Protein AF-A0A7J4DE00-F1 (afdb_monomer)

Sequence (236 aa):
MKVDRVLLDALYRGRLVGLRTRAEEAGLSKSGSVEVVRARLIQHHILGDSDLSWEGIQSMSHKEIGEVLKVFGIKSSGSHKERRQRLWLHLNFDSRRMTVERLVEVDRDRLHKLCRRLELERTGNRMVLVGRVAGVLTSQANGWGRIKRSLWRSGIPDLPMGEIEAGAEDVVEEVEIGLEEMPAEPKEEPDFQQSTSDAVLEDASDALVFELDKVESSVQGALLTIQARVEDLERM

Structure (mmCIF, N/CA/C/O backbone):
data_AF-A0A7J4DE00-F1
#
_entry.id   AF-A0A7J4DE00-F1
#
loop_
_atom_site.group_PDB
_atom_site.id
_atom_site.type_symbol
_atom_site.label_atom_id
_atom_site.label_alt_id
_atom_site.label_comp_id
_atom_site.label_asym_id
_atom_site.label_entity_id
_atom_site.label_seq_id
_atom_site.pdbx_PDB_ins_code
_atom_site.Cartn_x
_atom_site.Cartn_y
_atom_site.Cartn_z
_atom_site.occupancy
_atom_site.B_iso_or_equiv
_atom_site.auth_seq_id
_atom_site.auth_comp_id
_atom_site.auth_asym_id
_atom_site.auth_atom_id
_atom_site.pdbx_PDB_model_num
ATOM 1 N N . MET A 1 1 ? -12.288 15.839 4.614 1.00 66.81 1 MET A N 1
ATOM 2 C CA . MET A 1 1 ? -12.569 14.446 5.012 1.00 66.81 1 MET A CA 1
ATOM 3 C C . MET A 1 1 ? -12.855 14.408 6.511 1.00 66.81 1 MET A C 1
ATOM 5 O O . MET A 1 1 ? -12.015 14.866 7.279 1.00 66.81 1 MET A O 1
ATOM 9 N N . LYS A 1 2 ? -14.043 13.955 6.931 1.00 77.00 2 LYS A N 1
ATOM 10 C CA . LYS A 1 2 ? -14.363 13.758 8.354 1.00 77.00 2 LYS A CA 1
ATOM 11 C C . LYS A 1 2 ? -13.902 12.348 8.724 1.00 77.00 2 LYS A C 1
ATOM 13 O O . LYS A 1 2 ? -14.383 11.391 8.141 1.00 77.00 2 LYS A O 1
ATOM 18 N N . VAL A 1 3 ? -12.926 12.242 9.619 1.00 85.12 3 VAL A N 1
ATOM 19 C CA . VAL A 1 3 ? -12.311 10.963 10.004 1.00 85.12 3 VAL A CA 1
ATOM 20 C C . VAL A 1 3 ? -12.821 10.581 11.383 1.00 85.12 3 VAL A C 1
ATOM 22 O O . VAL A 1 3 ? -12.653 11.365 12.319 1.00 85.12 3 VAL A O 1
ATOM 25 N N . ASP A 1 4 ? -13.405 9.392 11.521 1.00 90.69 4 ASP A N 1
ATOM 26 C CA . ASP A 1 4 ? -13.653 8.807 12.837 1.00 90.69 4 ASP A CA 1
ATOM 27 C C . ASP A 1 4 ? -12.312 8.405 13.462 1.00 90.69 4 ASP A C 1
ATOM 29 O O . ASP A 1 4 ? -11.712 7.380 13.133 1.00 90.69 4 ASP A O 1
ATOM 33 N N . ARG A 1 5 ? -11.797 9.282 14.328 1.00 90.94 5 ARG A N 1
ATOM 34 C CA . ARG A 1 5 ? -10.478 9.112 14.942 1.00 90.94 5 ARG A CA 1
ATOM 35 C C . ARG A 1 5 ? -10.473 7.968 15.960 1.00 90.94 5 ARG A C 1
ATOM 37 O O . ARG A 1 5 ? -9.431 7.344 16.116 1.00 90.94 5 ARG A O 1
ATOM 44 N N . VAL A 1 6 ? -11.604 7.679 16.610 1.00 91.88 6 VAL A N 1
ATOM 45 C CA . VAL A 1 6 ? -11.711 6.607 17.613 1.00 91.88 6 VAL A CA 1
ATOM 46 C C . VAL A 1 6 ? -11.645 5.251 16.921 1.00 91.88 6 VAL A C 1
ATOM 48 O O . VAL A 1 6 ? -10.814 4.414 17.276 1.00 91.88 6 VAL A O 1
ATOM 51 N N . LEU A 1 7 ? -12.447 5.066 15.868 1.00 93.31 7 LEU A N 1
ATOM 52 C CA . LEU A 1 7 ? -12.409 3.839 15.077 1.00 93.31 7 LEU A CA 1
ATOM 53 C C . LEU A 1 7 ? -11.037 3.638 14.421 1.00 93.31 7 LEU A C 1
ATOM 55 O O . LEU A 1 7 ? -10.496 2.532 14.437 1.00 93.31 7 LEU A O 1
ATOM 59 N N . LEU A 1 8 ? -10.447 4.709 13.882 1.00 94.56 8 LEU A N 1
ATOM 60 C CA . LEU A 1 8 ? -9.129 4.642 13.257 1.00 94.56 8 LEU A CA 1
ATOM 61 C C . LEU A 1 8 ? -8.029 4.222 14.249 1.00 94.56 8 LEU A C 1
ATOM 63 O O . LEU A 1 8 ? -7.181 3.404 13.893 1.00 94.56 8 LEU A O 1
ATOM 67 N N . ASP A 1 9 ? -8.052 4.727 15.486 1.00 93.38 9 ASP A N 1
ATOM 68 C CA . ASP A 1 9 ? -7.093 4.321 16.523 1.00 93.38 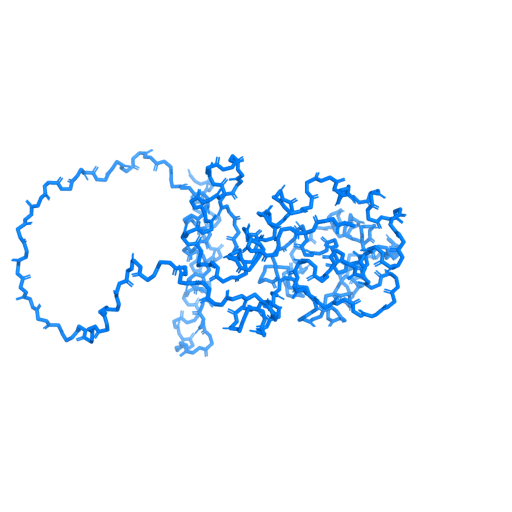9 ASP A CA 1
ATOM 69 C C . ASP A 1 9 ? -7.239 2.837 16.891 1.00 93.38 9 ASP A C 1
ATOM 71 O O . ASP A 1 9 ? -6.248 2.103 16.946 1.00 93.38 9 ASP A O 1
ATOM 75 N N . ALA A 1 10 ? -8.481 2.362 17.040 1.00 93.06 10 ALA A N 1
ATOM 76 C CA . ALA A 1 10 ? -8.760 0.953 17.300 1.00 93.06 10 ALA A CA 1
ATOM 77 C C . ALA A 1 10 ? -8.241 0.044 16.168 1.00 93.06 10 ALA A C 1
ATOM 79 O O . ALA A 1 10 ? -7.678 -1.020 16.432 1.00 93.06 10 ALA A O 1
ATOM 80 N N . LEU A 1 11 ? -8.371 0.469 14.905 1.00 94.75 11 LEU A N 1
ATOM 81 C CA . LEU A 1 11 ? -7.826 -0.263 13.756 1.00 94.75 11 LEU A CA 1
ATOM 82 C C . LEU A 1 11 ? -6.292 -0.269 13.745 1.00 94.75 11 LEU A C 1
ATOM 84 O O . LEU A 1 11 ? -5.688 -1.301 13.440 1.00 94.75 11 LEU A O 1
ATOM 88 N N . TYR A 1 12 ? -5.644 0.841 14.110 1.00 94.50 12 TYR A N 1
ATOM 89 C CA . TYR A 1 12 ? -4.185 0.899 14.219 1.00 94.50 12 TYR A CA 1
ATOM 90 C C . TYR A 1 12 ? -3.635 -0.078 15.252 1.00 94.50 12 TYR A C 1
ATOM 92 O O . TYR A 1 12 ? -2.646 -0.752 14.967 1.00 94.50 12 TYR A O 1
ATOM 100 N N . ARG A 1 13 ? -4.271 -0.177 16.421 1.00 91.81 13 ARG A N 1
ATOM 101 C CA . ARG A 1 13 ? -3.814 -1.020 17.538 1.00 91.81 13 ARG A CA 1
ATOM 102 C C . ARG A 1 13 ? -4.276 -2.476 17.445 1.00 91.81 13 ARG A C 1
ATOM 104 O O . ARG A 1 13 ? -3.709 -3.330 18.125 1.00 91.81 13 ARG A O 1
ATOM 111 N N . GLY A 1 14 ? -5.267 -2.769 16.603 1.00 91.00 14 GLY A N 1
ATOM 112 C CA . GLY A 1 14 ? -5.836 -4.106 16.451 1.00 91.00 14 GLY A CA 1
ATOM 113 C C . GLY A 1 14 ? -4.795 -5.184 16.123 1.00 91.00 14 GLY A C 1
ATOM 114 O O . GLY A 1 14 ? -3.921 -4.996 15.265 1.00 91.00 14 GLY A O 1
ATOM 115 N N . ARG A 1 15 ? -4.916 -6.329 16.810 1.00 91.88 15 ARG A N 1
ATOM 116 C CA . ARG A 1 15 ? -4.176 -7.570 16.523 1.00 91.88 15 ARG A CA 1
ATOM 117 C C . ARG A 1 15 ? -4.822 -8.310 15.346 1.00 91.88 15 ARG A C 1
ATOM 119 O O . ARG A 1 15 ? -6.006 -8.126 15.080 1.00 91.88 15 ARG A O 1
ATOM 126 N N . LEU A 1 16 ? -4.058 -9.173 14.671 1.00 91.88 16 LEU A N 1
ATOM 127 C CA . LEU A 1 16 ? -4.496 -9.864 13.448 1.00 91.88 16 LEU A CA 1
ATOM 128 C C . LEU A 1 16 ? -5.834 -10.592 13.604 1.00 91.88 16 LEU A C 1
ATOM 130 O O . LEU A 1 16 ? -6.715 -10.399 12.776 1.00 91.88 16 LEU A O 1
ATOM 134 N N . VAL A 1 17 ? -5.985 -11.380 14.673 1.00 93.56 17 VAL A N 1
ATOM 135 C CA . VAL A 1 17 ? -7.203 -12.162 14.941 1.00 93.56 17 VAL A CA 1
ATOM 136 C C . VAL A 1 17 ? -8.427 -11.246 14.999 1.00 93.56 17 VAL A C 1
ATOM 138 O O . VAL A 1 17 ? -9.347 -11.411 14.208 1.00 93.56 17 VAL A O 1
ATOM 141 N N . GLY A 1 18 ? -8.388 -10.204 15.837 1.00 93.94 18 GLY A N 1
ATOM 142 C CA . GLY A 1 18 ? -9.498 -9.254 15.956 1.00 93.94 18 GLY A CA 1
ATOM 143 C C . GLY A 1 18 ? -9.759 -8.450 14.677 1.00 93.94 18 GLY A C 1
ATOM 144 O O . GLY A 1 18 ? -10.909 -8.167 14.350 1.00 93.94 18 GLY A O 1
ATOM 145 N N . LEU A 1 19 ? -8.717 -8.107 13.911 1.00 95.56 19 LEU A N 1
ATOM 146 C CA . LEU A 1 19 ? -8.891 -7.453 12.610 1.00 95.56 19 LEU A CA 1
ATOM 147 C C . LEU A 1 19 ? -9.553 -8.388 11.589 1.00 95.56 19 LEU A C 1
ATOM 149 O O . LEU A 1 19 ? -10.380 -7.934 10.808 1.00 95.56 19 LEU A O 1
ATOM 153 N N . ARG A 1 20 ? -9.236 -9.685 11.595 1.00 95.69 20 ARG A N 1
ATOM 154 C CA . ARG A 1 20 ? -9.885 -10.659 10.708 1.00 95.69 20 ARG A CA 1
ATOM 155 C C . ARG A 1 20 ? -11.352 -10.866 11.054 1.00 95.69 20 ARG A C 1
ATOM 157 O O . ARG A 1 20 ? -12.159 -10.876 10.133 1.00 95.69 20 ARG A O 1
ATOM 164 N N . THR A 1 21 ? -11.697 -10.954 12.339 1.00 95.50 21 THR A N 1
ATOM 165 C CA . THR A 1 21 ? -13.100 -11.015 12.781 1.00 95.50 21 THR A CA 1
ATOM 166 C C . THR A 1 21 ? -13.878 -9.803 12.272 1.00 95.50 21 THR A C 1
ATOM 168 O O . THR A 1 21 ? -14.891 -9.961 11.602 1.00 95.50 21 THR A O 1
ATOM 171 N N . ARG A 1 22 ? -13.339 -8.590 12.457 1.00 95.56 22 ARG A N 1
ATOM 172 C CA . ARG A 1 22 ? -13.963 -7.361 11.933 1.00 95.56 22 ARG A CA 1
ATOM 173 C C . ARG A 1 22 ? -14.064 -7.340 10.408 1.00 95.56 22 ARG A C 1
ATOM 175 O O . ARG A 1 22 ? -15.029 -6.820 9.862 1.00 95.56 22 ARG A O 1
ATOM 182 N N . ALA A 1 23 ? -13.055 -7.861 9.709 1.00 95.81 23 ALA A N 1
ATOM 183 C CA . ALA A 1 23 ? -13.086 -7.956 8.253 1.00 95.81 23 ALA A CA 1
ATOM 184 C C . ALA A 1 23 ? -14.211 -8.888 7.793 1.00 95.81 23 ALA A C 1
ATOM 186 O O . ALA A 1 23 ? -14.958 -8.525 6.893 1.00 95.81 23 ALA A O 1
ATOM 187 N N . GLU A 1 24 ? -14.375 -10.035 8.444 1.00 95.38 24 GLU A N 1
ATOM 188 C CA . GLU A 1 24 ? -15.448 -10.988 8.160 1.00 95.38 24 GLU A CA 1
ATOM 189 C C . GLU A 1 24 ? -16.839 -10.418 8.451 1.00 95.38 24 GLU A C 1
ATOM 191 O O . GLU A 1 24 ? -17.712 -10.508 7.591 1.00 95.38 24 GLU A O 1
ATOM 196 N N . GLU A 1 25 ? -17.025 -9.743 9.588 1.00 95.75 25 GLU A N 1
ATOM 197 C CA . GLU A 1 25 ? -18.269 -9.027 9.920 1.00 95.75 25 GLU A CA 1
ATOM 198 C C . GLU A 1 25 ? -18.627 -7.962 8.870 1.00 95.75 25 GLU A C 1
ATOM 200 O O . GLU A 1 25 ? -19.800 -7.730 8.581 1.00 95.75 25 GLU A O 1
ATOM 205 N N . ALA A 1 26 ? -17.614 -7.335 8.265 1.00 93.75 26 ALA A N 1
ATOM 206 C CA . ALA A 1 26 ? -17.772 -6.363 7.187 1.00 93.75 26 ALA A CA 1
ATOM 207 C C . ALA A 1 26 ? -17.857 -6.995 5.779 1.00 93.75 26 ALA A C 1
ATOM 209 O O . ALA A 1 26 ? -17.934 -6.262 4.794 1.00 93.75 26 ALA A O 1
ATOM 210 N N . GLY A 1 27 ? -17.814 -8.328 5.651 1.00 94.75 27 GLY A N 1
ATOM 211 C CA . GLY A 1 27 ? -17.835 -9.029 4.359 1.00 94.75 27 GLY A CA 1
ATOM 212 C C . GLY A 1 27 ? -16.557 -8.860 3.523 1.00 94.75 27 GLY A C 1
ATOM 213 O O . GLY A 1 27 ? -16.584 -8.982 2.298 1.00 94.75 27 GLY A O 1
ATOM 214 N N . LEU A 1 28 ? -15.432 -8.546 4.163 1.00 94.94 28 LEU A N 1
ATOM 215 C CA . LEU A 1 28 ? -14.126 -8.332 3.544 1.00 94.94 28 LEU A CA 1
ATOM 216 C C . LEU A 1 28 ? -13.247 -9.584 3.665 1.00 94.94 28 LEU A C 1
ATOM 218 O O . LEU A 1 28 ? -13.356 -10.364 4.608 1.00 94.94 28 LEU A O 1
ATOM 222 N N . SER A 1 29 ? -12.300 -9.746 2.734 1.00 92.75 29 SER A N 1
ATOM 223 C CA . SER A 1 29 ? -11.326 -10.841 2.818 1.00 92.75 29 SER A CA 1
ATOM 224 C C . SER A 1 29 ? -10.508 -10.779 4.117 1.00 92.75 29 SER A C 1
ATOM 226 O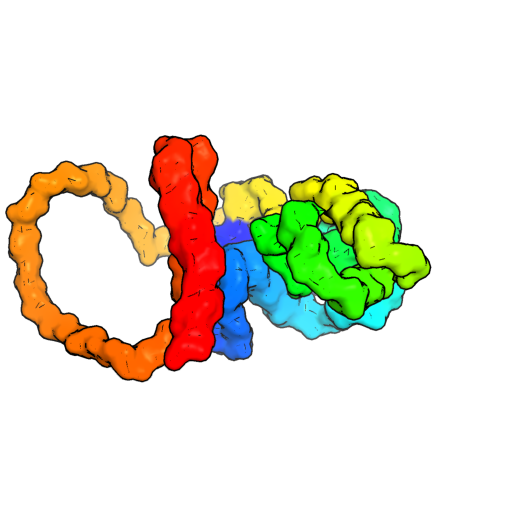 O . SER A 1 29 ? -10.021 -9.712 4.508 1.00 92.75 29 SER A O 1
ATOM 228 N N . LYS A 1 30 ? -10.287 -11.949 4.725 1.00 93.12 30 LYS A N 1
ATOM 229 C CA . LYS A 1 30 ? -9.404 -12.166 5.882 1.00 93.12 30 LYS A CA 1
ATOM 230 C C . LYS A 1 30 ? -7.936 -12.408 5.501 1.00 93.12 30 LYS A C 1
ATOM 232 O O . LYS A 1 30 ? -7.090 -12.483 6.393 1.00 93.12 30 LYS A O 1
ATOM 237 N N . SER A 1 31 ? -7.635 -12.538 4.205 1.00 89.25 31 SER A N 1
ATOM 238 C CA . SER A 1 31 ? -6.283 -12.815 3.711 1.00 89.25 31 SER A CA 1
ATOM 239 C C . SER A 1 31 ? -5.370 -11.589 3.758 1.00 89.25 31 SER A C 1
ATOM 241 O O . SER A 1 31 ? -5.817 -10.430 3.702 1.00 89.25 31 SER A O 1
ATOM 243 N N . GLY A 1 32 ? -4.076 -11.863 3.821 1.00 88.81 32 GLY A N 1
ATOM 244 C CA . GLY A 1 32 ? -2.995 -10.909 3.980 1.00 88.81 32 GLY A CA 1
ATOM 245 C C . GLY A 1 32 ? -2.433 -10.882 5.398 1.00 88.81 32 GLY A C 1
ATOM 246 O O . GLY A 1 32 ? -3.070 -11.316 6.366 1.00 88.81 32 GLY A O 1
ATOM 247 N N . SER A 1 33 ? -1.257 -10.269 5.531 1.00 90.88 33 SER A N 1
ATOM 248 C CA . SER A 1 33 ? -0.722 -9.899 6.838 1.00 90.88 33 SER A CA 1
ATOM 249 C C . SER A 1 33 ? -1.611 -8.881 7.566 1.00 90.88 33 SER A C 1
ATOM 251 O O . SER A 1 33 ? -2.521 -8.267 7.000 1.00 90.88 33 SER A O 1
ATOM 253 N N . VAL A 1 34 ? -1.287 -8.637 8.841 1.00 92.38 34 VAL A N 1
ATOM 254 C CA . VAL A 1 34 ? -1.965 -7.653 9.708 1.00 92.38 34 VAL A CA 1
ATOM 255 C C . VAL A 1 34 ? -2.157 -6.308 9.018 1.00 92.38 34 VAL A C 1
ATOM 257 O O . VAL A 1 34 ? -3.229 -5.716 9.098 1.00 92.38 34 VAL A O 1
ATOM 260 N N . GLU A 1 35 ? -1.129 -5.833 8.319 1.00 94.19 35 GLU A N 1
ATOM 261 C CA . GLU A 1 35 ? -1.157 -4.528 7.667 1.00 94.19 35 GLU A CA 1
ATOM 262 C C . GLU A 1 35 ? -2.087 -4.507 6.450 1.00 94.19 35 GLU A C 1
ATOM 264 O O . GLU A 1 35 ? -2.731 -3.492 6.199 1.00 94.19 35 GLU A O 1
ATOM 269 N N . VAL A 1 36 ? -2.204 -5.623 5.725 1.00 94.56 36 VAL A N 1
ATOM 270 C CA . VAL A 1 36 ? -3.099 -5.751 4.566 1.00 94.56 36 VAL A CA 1
ATOM 271 C C . VAL A 1 36 ? -4.557 -5.749 5.018 1.00 94.56 36 VAL A C 1
ATOM 273 O O . VAL A 1 36 ? -5.360 -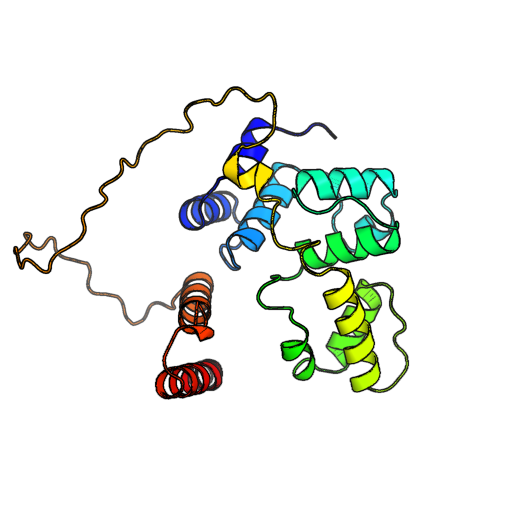4.971 4.500 1.00 94.56 36 VAL A O 1
ATOM 276 N N . VAL A 1 37 ? -4.898 -6.566 6.021 1.00 95.44 37 VAL A N 1
ATOM 277 C CA . VAL A 1 37 ? -6.257 -6.599 6.590 1.00 95.44 37 VAL A CA 1
ATOM 278 C C . VAL A 1 37 ? -6.612 -5.238 7.191 1.00 95.44 37 VAL A C 1
ATOM 280 O O . VAL A 1 37 ? -7.703 -4.714 6.964 1.00 95.44 37 VAL A O 1
ATOM 283 N N . ARG A 1 38 ? -5.667 -4.606 7.893 1.00 95.88 38 ARG A N 1
ATOM 284 C CA . ARG A 1 38 ? -5.859 -3.270 8.459 1.00 95.88 38 ARG A CA 1
ATOM 285 C C . ARG A 1 38 ? -6.075 -2.205 7.387 1.00 95.88 38 ARG A C 1
ATOM 287 O O . ARG A 1 38 ? -7.001 -1.411 7.520 1.00 95.88 38 ARG A O 1
ATOM 294 N N . ALA A 1 39 ? -5.259 -2.179 6.332 1.00 96.12 39 ALA A N 1
ATOM 295 C CA . ALA A 1 39 ? -5.433 -1.242 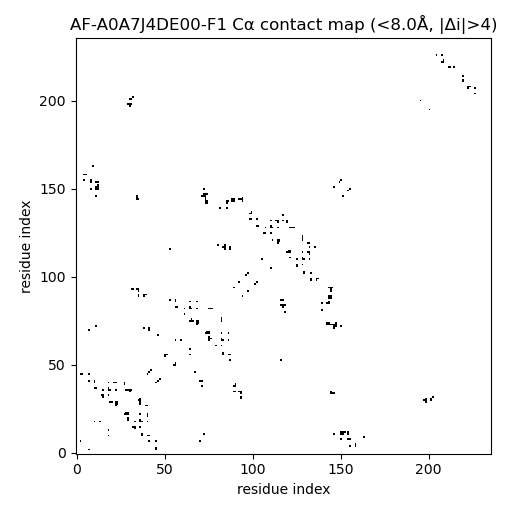5.223 1.00 96.12 39 ALA A CA 1
ATOM 296 C C . ALA A 1 39 ? -6.812 -1.416 4.572 1.00 96.12 39 ALA A C 1
ATOM 298 O O . ALA A 1 39 ? -7.496 -0.427 4.317 1.00 96.12 39 ALA A O 1
ATOM 299 N N . ARG A 1 40 ? -7.268 -2.661 4.398 1.00 96.00 40 ARG A N 1
ATOM 300 C CA . ARG A 1 40 ? -8.598 -2.978 3.863 1.00 96.00 40 ARG A CA 1
ATOM 301 C C . ARG A 1 40 ? -9.728 -2.448 4.753 1.00 96.00 40 ARG A C 1
ATOM 303 O O . ARG A 1 40 ? -10.657 -1.822 4.252 1.00 96.00 40 ARG A O 1
ATOM 310 N N . LEU A 1 41 ? -9.622 -2.628 6.068 1.00 96.81 41 LEU A N 1
ATOM 311 C CA . LEU A 1 41 ? -10.593 -2.097 7.031 1.00 96.81 41 LEU A CA 1
ATOM 312 C C . LEU A 1 41 ? -10.600 -0.565 7.077 1.00 96.81 41 LEU A C 1
ATOM 314 O O . LEU A 1 41 ? -11.670 0.038 7.103 1.00 96.81 41 LEU A O 1
ATOM 318 N N . ILE A 1 42 ? -9.426 0.074 7.056 1.00 96.75 42 ILE A N 1
ATOM 319 C CA . ILE A 1 42 ? -9.314 1.540 7.001 1.00 96.75 42 ILE A CA 1
ATOM 320 C C . ILE A 1 42 ? -9.928 2.059 5.697 1.00 96.75 42 ILE A C 1
ATOM 322 O O . ILE A 1 42 ? -10.685 3.029 5.721 1.00 96.75 42 ILE A O 1
ATOM 326 N N . GLN A 1 43 ? -9.647 1.399 4.571 1.00 95.69 43 GLN A N 1
ATOM 327 C CA . GLN A 1 43 ? -10.247 1.735 3.285 1.00 95.69 43 GLN A CA 1
ATOM 328 C C . GLN A 1 43 ? -11.777 1.692 3.363 1.00 95.69 43 GLN A C 1
ATOM 330 O O . GLN A 1 43 ? -12.428 2.653 2.973 1.00 95.69 43 GLN A O 1
ATOM 335 N N . HIS A 1 44 ? -12.333 0.605 3.896 1.00 95.44 44 HIS A N 1
ATOM 336 C CA . HIS A 1 44 ? -13.774 0.391 3.956 1.00 95.44 44 HIS A CA 1
ATOM 337 C C . HIS A 1 44 ? -14.484 1.342 4.934 1.00 95.44 44 HIS A C 1
ATOM 339 O O . HIS A 1 44 ? -15.434 2.021 4.557 1.00 95.44 44 HIS A O 1
ATOM 345 N N . HIS A 1 45 ? -14.018 1.428 6.183 1.00 94.50 45 HIS A N 1
ATOM 346 C CA . HIS A 1 45 ? -14.737 2.148 7.239 1.00 94.50 45 HIS A CA 1
ATOM 347 C C . HIS A 1 45 ? -14.401 3.637 7.336 1.00 94.50 45 HIS A C 1
ATOM 349 O O . HIS A 1 45 ? -15.223 4.414 7.813 1.00 94.50 45 HIS A O 1
ATOM 355 N N . ILE A 1 46 ? -13.194 4.044 6.933 1.00 95.06 46 ILE A N 1
ATOM 356 C CA . ILE A 1 46 ? -12.716 5.424 7.113 1.00 95.06 46 ILE A CA 1
ATOM 357 C C . ILE A 1 46 ? -12.657 6.175 5.782 1.00 95.06 46 ILE A C 1
ATOM 359 O O . ILE A 1 46 ? -12.910 7.378 5.737 1.00 95.06 46 ILE A O 1
ATOM 363 N N . LEU A 1 47 ? -12.313 5.477 4.699 1.00 94.00 47 LEU A N 1
ATOM 364 C CA . LEU A 1 47 ? -12.134 6.030 3.354 1.00 94.00 47 LEU A CA 1
ATOM 365 C C . LEU A 1 47 ? -13.221 5.557 2.374 1.00 94.00 47 LEU A C 1
ATOM 367 O O . LEU A 1 47 ? -13.002 5.644 1.170 1.00 94.00 47 LEU A O 1
ATOM 371 N N . GLY A 1 48 ? -14.378 5.091 2.859 1.00 88.56 48 GLY A N 1
ATOM 372 C CA . GLY A 1 48 ? -15.432 4.503 2.017 1.00 88.56 48 GLY A CA 1
ATOM 373 C C . GLY A 1 48 ? -15.920 5.414 0.882 1.00 88.56 48 GLY A C 1
ATOM 374 O O . GLY A 1 48 ? -16.225 4.932 -0.203 1.00 88.56 48 GLY A O 1
ATOM 375 N N . ASP A 1 49 ? -15.897 6.733 1.094 1.00 88.25 49 ASP A N 1
ATOM 376 C CA . ASP A 1 49 ? -16.295 7.729 0.087 1.00 88.25 49 ASP A CA 1
ATOM 377 C C . ASP A 1 49 ? -15.164 8.112 -0.889 1.00 88.25 49 ASP A C 1
ATOM 379 O O . ASP A 1 49 ? -15.372 8.884 -1.825 1.00 88.25 49 ASP A O 1
ATOM 383 N N . SER A 1 50 ? -13.933 7.648 -0.650 1.00 91.25 50 SER A N 1
ATOM 384 C CA . SER A 1 50 ? -12.765 8.008 -1.458 1.00 91.25 50 SER A CA 1
ATOM 385 C C . SER A 1 50 ? -12.555 7.010 -2.592 1.00 91.25 50 SER A C 1
ATOM 387 O O . SER A 1 50 ? -12.395 5.814 -2.355 1.00 91.25 50 SER A O 1
ATOM 389 N N . ASP A 1 51 ? -12.447 7.502 -3.827 1.00 94.25 51 ASP A N 1
ATOM 390 C CA . ASP A 1 51 ? -12.061 6.659 -4.959 1.00 94.25 51 ASP A CA 1
ATOM 391 C C . ASP A 1 51 ? -10.563 6.317 -4.896 1.00 94.25 51 ASP A C 1
ATOM 393 O O . ASP A 1 51 ? -9.701 7.090 -5.315 1.00 94.25 51 ASP A O 1
ATOM 397 N N . LEU A 1 52 ? -10.248 5.139 -4.356 1.00 95.12 52 LEU A N 1
ATOM 398 C CA . LEU A 1 52 ? -8.886 4.605 -4.289 1.00 95.12 52 LEU A CA 1
ATOM 399 C C . LEU A 1 52 ? -8.536 3.696 -5.485 1.00 95.12 52 LEU A C 1
ATOM 401 O O . LEU A 1 52 ? -7.552 2.950 -5.427 1.00 95.12 52 LEU A O 1
ATOM 405 N N . SER A 1 53 ? -9.318 3.738 -6.571 1.00 94.94 53 SER A N 1
ATOM 406 C CA . SER A 1 53 ? -8.945 3.110 -7.842 1.00 94.94 53 SER A CA 1
ATOM 407 C C . SER A 1 53 ? -7.681 3.755 -8.425 1.00 94.94 53 SER A C 1
ATOM 409 O O . SER A 1 53 ? -7.182 4.768 -7.934 1.00 94.94 53 SER A O 1
ATOM 411 N N . TRP A 1 54 ? -7.105 3.173 -9.481 1.00 94.38 54 TRP A N 1
ATOM 412 C CA . TRP A 1 54 ? -5.910 3.782 -10.077 1.00 94.38 54 TRP A CA 1
ATOM 413 C C . TRP A 1 54 ? -6.230 5.121 -10.730 1.00 94.38 54 TRP A C 1
ATOM 415 O O . TRP A 1 54 ? -5.474 6.070 -10.547 1.00 94.38 54 TRP A O 1
ATOM 425 N N . GLU A 1 55 ? -7.361 5.212 -11.418 1.00 95.31 55 GLU A N 1
ATOM 426 C CA . GLU A 1 55 ? -7.906 6.440 -11.983 1.00 95.31 55 GLU A CA 1
ATOM 427 C C . GLU A 1 55 ? -8.158 7.483 -10.881 1.00 95.31 55 GLU A C 1
ATOM 429 O O . GLU A 1 55 ? -7.673 8.613 -10.988 1.00 95.31 55 GLU A O 1
ATOM 434 N N . GLY A 1 56 ? -8.795 7.071 -9.780 1.00 96.31 56 GLY A N 1
ATOM 435 C CA . GLY A 1 56 ? -9.004 7.894 -8.589 1.00 96.31 56 GLY A CA 1
ATOM 436 C C . GLY A 1 56 ? -7.696 8.459 -8.040 1.00 96.31 56 GLY A C 1
ATOM 437 O O . GLY A 1 56 ? -7.519 9.677 -7.982 1.00 96.31 56 GLY A O 1
ATOM 438 N N . ILE A 1 57 ? -6.711 7.599 -7.763 1.00 96.88 57 ILE A N 1
ATOM 439 C CA . ILE A 1 57 ? -5.377 7.996 -7.276 1.00 96.88 57 ILE A CA 1
ATOM 440 C C . ILE A 1 57 ? -4.664 8.951 -8.248 1.00 96.88 57 ILE A C 1
ATOM 442 O O . ILE A 1 57 ? -3.973 9.869 -7.797 1.00 96.88 57 ILE A O 1
ATOM 446 N N . GLN A 1 58 ? -4.796 8.756 -9.566 1.00 96.44 58 GLN A N 1
ATOM 447 C CA . GLN A 1 58 ? -4.212 9.665 -10.563 1.00 96.44 58 GLN A CA 1
ATOM 448 C C . GLN A 1 58 ? -4.873 11.050 -10.544 1.00 96.44 58 GLN A C 1
ATOM 450 O O . GLN A 1 58 ? -4.178 12.047 -10.741 1.00 96.44 58 GLN A O 1
ATOM 455 N N . SER A 1 59 ? -6.181 11.115 -10.289 1.00 96.25 59 SER A N 1
ATOM 456 C CA . SER A 1 59 ? -6.944 12.368 -10.243 1.00 96.25 59 SER A CA 1
ATOM 457 C C . SER A 1 59 ? -6.773 13.164 -8.943 1.00 96.25 59 SER A C 1
ATOM 459 O O . SER A 1 59 ? -6.989 14.375 -8.939 1.00 96.25 59 SER A O 1
ATOM 461 N N . MET A 1 60 ? -6.342 12.520 -7.852 1.00 96.50 60 MET A N 1
ATOM 462 C CA . MET A 1 60 ? -6.182 13.189 -6.561 1.00 96.50 60 MET A CA 1
ATOM 463 C C . MET A 1 60 ? -5.093 14.265 -6.581 1.00 96.50 60 MET A C 1
ATOM 465 O O . MET A 1 60 ? -3.962 14.072 -7.058 1.00 96.50 60 MET A O 1
ATOM 469 N N . SER A 1 61 ? -5.385 15.382 -5.925 1.00 97.00 61 SER A N 1
ATOM 470 C CA . SER A 1 61 ? -4.406 16.430 -5.676 1.00 97.00 61 SER A CA 1
ATOM 471 C C . SER A 1 61 ? -3.279 15.952 -4.751 1.00 97.00 61 SER A C 1
ATOM 473 O O . SER A 1 61 ? -3.398 15.002 -3.969 1.00 97.00 61 SER A O 1
ATOM 475 N N . HIS A 1 62 ? -2.143 16.653 -4.795 1.00 96.75 62 HIS A N 1
ATOM 476 C CA . HIS A 1 62 ? -0.989 16.338 -3.943 1.00 96.75 62 HIS A CA 1
ATOM 477 C C . HIS A 1 62 ? -1.316 16.423 -2.444 1.00 96.75 62 HIS A C 1
ATOM 479 O O . HIS A 1 62 ? -0.746 15.675 -1.637 1.00 96.75 62 HIS A O 1
ATOM 485 N N . LYS A 1 63 ? -2.238 17.326 -2.081 1.00 96.38 63 LYS A N 1
ATOM 486 C CA . LYS A 1 63 ? -2.729 17.510 -0.713 1.00 96.38 63 LYS A CA 1
ATOM 487 C C . LYS A 1 63 ? -3.598 16.330 -0.282 1.00 96.38 63 LYS A C 1
ATOM 489 O O . LYS A 1 63 ? -3.296 15.739 0.751 1.00 96.38 63 LYS A O 1
ATOM 494 N N . GLU A 1 64 ? -4.585 15.951 -1.092 1.00 96.50 64 GLU A N 1
ATOM 495 C CA . GLU A 1 64 ? -5.512 14.846 -0.797 1.00 96.50 64 GLU A CA 1
ATOM 496 C C . GLU A 1 64 ? -4.777 13.522 -0.597 1.00 96.50 64 GLU A C 1
ATOM 498 O O . GLU A 1 64 ? -4.959 12.876 0.431 1.00 96.50 64 GLU A O 1
ATOM 503 N N . ILE A 1 65 ? -3.843 13.159 -1.484 1.00 97.06 65 ILE A N 1
ATOM 504 C CA . ILE A 1 65 ? -3.046 11.933 -1.290 1.00 97.06 65 ILE A CA 1
ATOM 505 C C . ILE A 1 65 ? -2.246 12.014 0.013 1.00 97.06 65 ILE A C 1
ATOM 507 O O . ILE A 1 65 ? -2.097 11.027 0.728 1.00 97.06 65 ILE A O 1
ATOM 511 N N . GLY A 1 66 ? -1.721 13.195 0.346 1.00 96.81 66 GLY A N 1
ATOM 512 C CA . GLY A 1 66 ? -1.029 13.413 1.613 1.00 96.81 66 GLY A CA 1
ATOM 513 C C . GLY A 1 66 ? -1.921 13.159 2.832 1.00 96.81 66 GLY A C 1
ATOM 514 O O . GLY A 1 66 ? -1.428 12.638 3.831 1.00 96.81 66 GLY A O 1
ATOM 515 N N . GLU A 1 67 ? -3.203 13.511 2.759 1.00 96.06 67 GLU A N 1
ATOM 516 C CA . GLU A 1 67 ? -4.201 13.253 3.803 1.00 96.06 67 GLU A CA 1
ATOM 517 C C . GLU A 1 67 ? -4.555 11.764 3.877 1.00 96.06 67 GLU A C 1
ATOM 519 O O . GLU A 1 67 ? -4.458 11.179 4.955 1.00 96.06 67 GLU A O 1
ATOM 524 N N . VAL A 1 68 ? -4.818 11.116 2.739 1.00 96.94 68 VAL A N 1
ATOM 525 C CA . VAL A 1 68 ? -5.088 9.669 2.658 1.00 96.94 68 VAL A CA 1
ATOM 526 C C . VAL A 1 68 ? -3.919 8.852 3.224 1.00 96.94 68 VAL A C 1
ATOM 528 O O . VAL A 1 68 ? -4.112 7.978 4.065 1.00 96.94 68 VAL A O 1
ATOM 531 N N . LEU A 1 69 ? -2.673 9.183 2.863 1.00 97.06 69 LEU A N 1
ATOM 532 C CA . LEU A 1 69 ? -1.480 8.515 3.404 1.00 97.06 69 LEU A CA 1
ATOM 533 C C . LEU A 1 69 ? -1.343 8.682 4.929 1.00 97.06 69 LEU A C 1
ATOM 535 O O . LEU A 1 69 ? -0.795 7.801 5.593 1.00 97.06 69 LEU A O 1
ATOM 539 N N . LYS A 1 70 ? -1.811 9.804 5.498 1.00 95.69 70 LYS A N 1
ATOM 540 C CA . LYS A 1 70 ? -1.839 10.007 6.957 1.00 95.69 70 LYS A CA 1
ATOM 541 C C . LYS A 1 70 ? -2.923 9.163 7.623 1.00 95.69 70 LYS A C 1
ATOM 543 O O . LYS A 1 70 ? -2.668 8.672 8.718 1.00 95.69 70 LYS A O 1
ATOM 548 N N . VAL A 1 71 ? -4.074 8.986 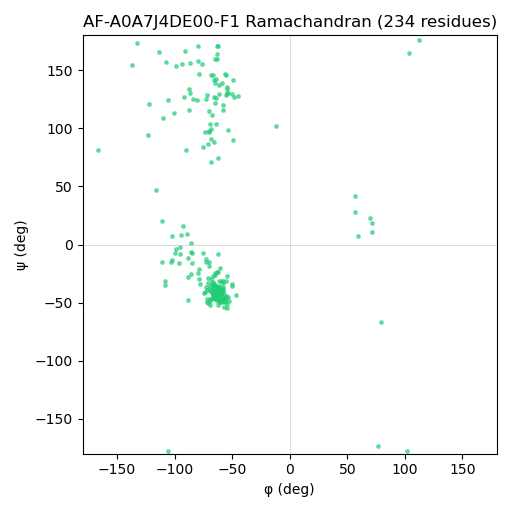6.973 1.00 96.19 71 VAL A N 1
ATOM 549 C CA . VAL A 1 71 ? -5.168 8.112 7.436 1.00 96.19 71 VAL A CA 1
ATOM 550 C C . VAL A 1 71 ? -4.773 6.638 7.393 1.00 96.19 71 VAL A C 1
ATOM 552 O O . VAL A 1 71 ? -5.155 5.884 8.270 1.00 96.19 71 VAL A O 1
ATOM 555 N N . PHE A 1 72 ? -3.946 6.222 6.438 1.00 96.56 72 PHE A N 1
ATOM 556 C CA . PHE A 1 72 ? -3.331 4.892 6.478 1.00 96.56 72 PHE A CA 1
ATOM 557 C C . PHE A 1 72 ? -2.192 4.777 7.499 1.00 96.56 72 PHE A C 1
ATOM 559 O O . PHE A 1 72 ? -1.650 3.699 7.708 1.00 96.56 72 PHE A O 1
ATOM 566 N N . GLY A 1 73 ? -1.770 5.879 8.122 1.00 95.31 73 GLY A N 1
ATOM 567 C CA . GLY A 1 73 ? -0.681 5.866 9.091 1.00 95.31 73 GLY A CA 1
ATOM 568 C C . GLY A 1 73 ? 0.707 5.633 8.484 1.00 95.31 73 GLY A C 1
ATOM 569 O O . GLY A 1 73 ? 1.642 5.310 9.219 1.00 95.31 73 GLY A O 1
ATOM 570 N N . ILE A 1 74 ? 0.883 5.842 7.174 1.00 96.12 74 ILE A N 1
ATOM 571 C CA . ILE A 1 74 ? 2.150 5.635 6.450 1.00 96.12 74 ILE A CA 1
ATOM 572 C C . ILE A 1 74 ? 2.846 6.963 6.095 1.00 96.12 74 ILE A C 1
ATOM 574 O O . ILE A 1 74 ? 2.449 8.054 6.534 1.00 96.12 74 ILE A O 1
ATOM 578 N N . LYS A 1 75 ? 3.986 6.913 5.388 1.00 95.25 75 LYS A N 1
ATOM 579 C CA . LYS A 1 75 ? 4.785 8.112 5.079 1.00 95.25 75 LYS A CA 1
ATOM 580 C C . LYS A 1 75 ? 4.057 9.008 4.067 1.00 95.25 75 LYS A C 1
ATOM 582 O O . LYS A 1 75 ? 3.921 8.667 2.898 1.00 95.25 75 LYS A O 1
ATOM 587 N N . SER A 1 76 ? 3.673 10.211 4.492 1.00 95.00 76 SER A N 1
ATOM 588 C CA . SER A 1 76 ? 2.924 11.169 3.665 1.00 95.00 76 SER A CA 1
ATOM 589 C C . SER A 1 76 ? 3.788 12.215 2.950 1.00 95.00 76 SER A C 1
ATOM 591 O O . SER A 1 76 ? 3.244 13.070 2.264 1.00 95.00 76 SER A O 1
ATOM 593 N N . SER A 1 77 ? 5.112 12.222 3.140 1.00 93.50 77 SER A N 1
ATOM 594 C CA . SER A 1 77 ? 6.025 13.184 2.498 1.00 93.50 77 SER A CA 1
ATOM 595 C C . SER A 1 77 ? 6.575 12.668 1.161 1.00 93.50 77 SER A C 1
ATOM 597 O O . SER A 1 77 ? 6.439 11.488 0.847 1.00 93.50 77 SER A O 1
ATOM 599 N N . GLY A 1 78 ? 7.181 13.551 0.363 1.00 94.81 78 GLY A N 1
ATOM 600 C CA . GLY A 1 78 ? 7.698 13.237 -0.977 1.00 94.81 78 GLY A CA 1
ATOM 601 C C . GLY A 1 78 ? 6.926 13.924 -2.104 1.00 94.81 78 GLY A C 1
ATOM 602 O O . GLY A 1 78 ? 5.920 14.611 -1.855 1.00 94.81 78 GLY A O 1
ATOM 603 N N . SER A 1 79 ? 7.412 13.732 -3.329 1.00 96.25 79 SER A N 1
ATOM 604 C CA . SER A 1 79 ? 6.812 14.255 -4.560 1.00 96.25 79 SER A CA 1
ATOM 605 C C . SER A 1 79 ? 5.419 13.665 -4.808 1.00 96.25 79 SER A C 1
ATOM 607 O O . SER A 1 79 ? 5.028 12.662 -4.208 1.00 96.25 79 SER A O 1
ATOM 609 N N . HIS A 1 80 ? 4.633 14.289 -5.688 1.00 97.12 80 HIS A N 1
ATOM 610 C CA . HIS A 1 80 ? 3.278 13.815 -6.000 1.00 97.12 80 HIS A CA 1
ATOM 611 C C . HIS A 1 80 ? 3.290 12.390 -6.567 1.00 97.12 80 HIS A C 1
ATOM 613 O O . HIS A 1 80 ? 2.527 11.544 -6.103 1.00 97.12 80 HIS A O 1
ATOM 619 N N . LYS A 1 81 ? 4.235 12.104 -7.470 1.00 96.56 81 LYS A N 1
ATOM 620 C CA . LYS A 1 81 ? 4.459 10.771 -8.041 1.00 96.56 81 LYS A CA 1
ATOM 621 C C . LYS A 1 81 ? 4.810 9.735 -6.971 1.00 96.56 81 LYS A C 1
ATOM 623 O O . LYS A 1 81 ? 4.172 8.691 -6.905 1.00 96.56 81 LYS A O 1
ATOM 628 N N . GLU A 1 82 ? 5.769 10.035 -6.092 1.00 96.69 82 GLU A N 1
ATOM 629 C CA . GLU A 1 82 ? 6.157 9.118 -5.007 1.00 96.69 82 GLU A CA 1
ATOM 630 C C . GLU A 1 82 ? 4.986 8.802 -4.077 1.00 96.69 82 GLU A C 1
ATOM 632 O O . GLU A 1 82 ? 4.821 7.663 -3.647 1.00 96.69 82 GLU A O 1
ATOM 637 N N . ARG A 1 83 ? 4.156 9.803 -3.760 1.00 97.62 83 ARG A N 1
ATOM 638 C CA . ARG A 1 83 ? 2.974 9.604 -2.919 1.00 97.62 83 ARG A CA 1
ATOM 639 C C . ARG A 1 83 ? 1.930 8.709 -3.593 1.00 97.62 83 ARG A C 1
ATOM 641 O O . ARG A 1 83 ? 1.395 7.835 -2.917 1.00 97.62 83 ARG A O 1
ATOM 648 N N . ARG A 1 84 ? 1.674 8.878 -4.899 1.00 97.56 84 ARG A N 1
ATOM 649 C CA . ARG A 1 84 ? 0.765 8.001 -5.666 1.00 97.56 84 ARG A CA 1
ATOM 650 C C . ARG A 1 84 ? 1.275 6.568 -5.731 1.00 97.56 84 ARG A C 1
ATOM 652 O O . ARG A 1 84 ? 0.526 5.651 -5.411 1.00 97.56 84 ARG A O 1
ATOM 659 N N . GLN A 1 85 ? 2.551 6.380 -6.069 1.00 97.25 85 GLN A N 1
ATOM 660 C CA . GLN A 1 85 ? 3.189 5.060 -6.083 1.00 97.25 85 GLN A CA 1
ATOM 661 C C . GLN A 1 85 ? 3.058 4.371 -4.723 1.00 97.25 85 GLN A C 1
ATOM 663 O O . GLN A 1 85 ? 2.653 3.217 -4.648 1.00 97.25 85 GLN A O 1
ATOM 668 N N . ARG A 1 86 ? 3.352 5.099 -3.642 1.00 97.19 86 ARG A N 1
ATOM 669 C CA . ARG A 1 86 ? 3.262 4.595 -2.271 1.00 97.19 86 ARG A CA 1
ATOM 670 C C . ARG A 1 86 ? 1.846 4.183 -1.883 1.00 97.19 86 ARG A C 1
ATOM 672 O O . ARG A 1 86 ? 1.672 3.108 -1.317 1.00 97.19 86 ARG A O 1
ATOM 679 N N . LEU A 1 87 ? 0.858 5.029 -2.179 1.00 97.44 87 LEU A N 1
ATOM 680 C CA . LEU A 1 87 ? -0.548 4.729 -1.915 1.00 97.44 87 LEU A CA 1
ATOM 681 C C . LEU A 1 87 ? -0.984 3.487 -2.696 1.00 97.44 87 LEU A C 1
ATOM 683 O O . LEU A 1 87 ? -1.550 2.563 -2.121 1.00 97.44 87 LEU A O 1
ATOM 687 N N . TRP A 1 88 ? -0.652 3.429 -3.986 1.00 97.00 88 TRP A N 1
ATOM 688 C CA . TRP A 1 88 ? -1.005 2.294 -4.826 1.00 97.00 88 TRP A CA 1
ATOM 689 C C . TRP A 1 88 ? -0.351 0.990 -4.346 1.00 97.00 88 TRP A C 1
ATOM 691 O O . TRP A 1 88 ? -1.035 -0.027 -4.247 1.00 97.00 88 TRP A O 1
ATOM 701 N N . LEU A 1 89 ? 0.935 1.016 -3.976 1.00 96.75 89 LEU A N 1
ATOM 702 C CA . LEU A 1 89 ? 1.622 -0.145 -3.402 1.00 96.75 89 LEU A CA 1
ATOM 703 C C . LEU A 1 89 ? 0.956 -0.617 -2.102 1.00 96.75 89 LEU A C 1
ATOM 705 O O . LEU A 1 89 ? 0.695 -1.806 -1.958 1.00 96.75 89 LEU A O 1
ATOM 709 N N . HIS A 1 90 ? 0.633 0.309 -1.194 1.00 96.50 90 HIS A N 1
ATOM 710 C CA . HIS A 1 90 ? 0.001 -0.008 0.091 1.00 96.50 90 HIS A CA 1
ATOM 711 C C . HIS A 1 90 ? -1.366 -0.681 -0.047 1.00 96.50 90 HIS A C 1
ATOM 713 O O . HIS A 1 90 ? -1.692 -1.555 0.746 1.00 96.50 90 HIS A O 1
ATOM 719 N N . LEU A 1 91 ? -2.145 -0.285 -1.053 1.00 95.25 91 LEU A N 1
ATOM 720 C CA . LEU A 1 91 ? -3.482 -0.830 -1.285 1.00 95.25 91 LEU A CA 1
ATOM 721 C C . LEU A 1 91 ? -3.466 -2.199 -1.972 1.00 95.25 91 LEU A C 1
ATOM 723 O O . LEU A 1 91 ? -4.394 -2.980 -1.795 1.00 95.25 91 LEU A O 1
ATOM 727 N N . ASN A 1 92 ? -2.451 -2.475 -2.797 1.00 94.00 92 ASN A N 1
ATOM 728 C CA . ASN A 1 92 ? -2.484 -3.611 -3.725 1.00 94.00 92 ASN A CA 1
ATOM 729 C C . ASN A 1 92 ? -1.510 -4.736 -3.362 1.00 94.00 92 ASN A C 1
ATOM 731 O O . ASN A 1 92 ? -1.632 -5.827 -3.916 1.00 94.00 92 ASN A O 1
ATOM 735 N N . PHE A 1 93 ? -0.542 -4.496 -2.474 1.00 93.62 93 PHE A N 1
ATOM 736 C CA . PHE A 1 93 ? 0.474 -5.489 -2.139 1.00 93.62 93 PHE A CA 1
ATOM 737 C C . PHE A 1 93 ? 0.759 -5.578 -0.652 1.00 93.62 93 PHE A C 1
ATOM 739 O O . PHE A 1 93 ? 0.661 -4.606 0.095 1.00 93.62 93 PHE A O 1
ATOM 746 N N . ASP A 1 94 ? 1.232 -6.756 -0.261 1.00 91.69 94 ASP A N 1
ATOM 747 C CA . ASP A 1 94 ? 1.884 -6.949 1.019 1.00 91.69 94 ASP A CA 1
ATOM 748 C C . ASP A 1 94 ? 3.368 -6.572 0.916 1.00 91.69 94 ASP A C 1
ATOM 750 O O . ASP A 1 94 ? 4.107 -7.110 0.086 1.00 91.69 94 ASP A O 1
ATOM 754 N N . SER A 1 95 ? 3.818 -5.670 1.788 1.00 89.56 95 SER A N 1
ATOM 755 C CA . SER A 1 95 ? 5.228 -5.270 1.891 1.00 89.56 95 SER A CA 1
ATOM 756 C C . SER A 1 95 ? 6.193 -6.407 2.239 1.00 89.56 95 SER A C 1
ATOM 758 O O . SER A 1 95 ? 7.385 -6.273 1.978 1.00 89.56 95 SER A O 1
ATOM 760 N N . ARG A 1 96 ? 5.708 -7.517 2.809 1.00 85.81 96 ARG A N 1
ATOM 761 C CA . ARG A 1 96 ? 6.511 -8.721 3.080 1.00 85.81 96 ARG A CA 1
ATOM 762 C C . ARG A 1 96 ? 6.700 -9.595 1.841 1.00 85.81 96 ARG A C 1
ATOM 764 O O . ARG A 1 96 ? 7.654 -10.358 1.777 1.00 85.81 96 ARG A O 1
ATOM 771 N N . ARG A 1 97 ? 5.786 -9.499 0.869 1.00 85.75 97 ARG A N 1
ATOM 772 C CA . ARG A 1 97 ? 5.713 -10.402 -0.295 1.00 85.75 97 ARG A CA 1
ATOM 773 C C . ARG A 1 97 ? 6.147 -9.731 -1.593 1.00 85.75 97 ARG A C 1
ATOM 775 O O . ARG A 1 97 ? 6.689 -10.385 -2.474 1.00 85.75 97 ARG A O 1
ATOM 782 N N . MET A 1 98 ? 5.932 -8.427 -1.733 1.00 90.19 98 MET A N 1
ATOM 783 C CA . MET A 1 98 ? 6.417 -7.649 -2.873 1.00 90.19 98 MET A CA 1
ATOM 784 C C . MET A 1 98 ? 7.812 -7.101 -2.553 1.00 90.19 98 MET A C 1
ATOM 786 O O . MET A 1 98 ? 7.970 -5.951 -2.137 1.00 90.19 98 MET A O 1
ATOM 790 N N . THR A 1 99 ? 8.817 -7.958 -2.728 1.00 89.44 99 THR A N 1
ATOM 791 C CA . THR A 1 99 ? 10.235 -7.649 -2.496 1.00 89.44 99 THR A CA 1
ATOM 792 C C . THR A 1 99 ? 11.029 -7.682 -3.800 1.00 89.44 99 THR A C 1
ATOM 794 O O . THR A 1 99 ? 10.548 -8.170 -4.823 1.00 89.44 99 THR A O 1
ATOM 797 N N . VAL A 1 100 ? 12.248 -7.137 -3.783 1.00 90.25 100 VAL A N 1
ATOM 798 C CA . VAL A 1 100 ? 13.105 -7.063 -4.977 1.00 90.25 100 VAL A CA 1
ATOM 799 C C . VAL A 1 100 ? 13.490 -8.459 -5.473 1.00 90.25 100 VAL A C 1
ATOM 801 O O . VAL A 1 100 ? 13.542 -8.688 -6.678 1.00 90.25 100 VAL A O 1
ATOM 804 N N . GLU A 1 101 ? 13.691 -9.401 -4.557 1.00 88.62 101 GLU A N 1
ATOM 805 C CA . GLU A 1 101 ? 14.082 -10.783 -4.837 1.00 88.62 101 GLU A CA 1
ATOM 806 C C . GLU A 1 101 ? 12.964 -11.513 -5.591 1.00 88.62 101 GLU A C 1
ATOM 808 O O . GLU A 1 101 ? 13.198 -12.109 -6.641 1.00 88.62 101 GLU A O 1
ATOM 813 N N . ARG A 1 102 ? 11.719 -11.359 -5.125 1.00 87.25 102 ARG A N 1
ATOM 814 C CA . ARG A 1 102 ? 10.536 -11.983 -5.737 1.00 87.25 102 ARG A CA 1
ATOM 815 C C . ARG A 1 102 ? 10.166 -11.381 -7.096 1.00 87.25 102 ARG A C 1
ATOM 817 O O . ARG A 1 102 ? 9.489 -12.029 -7.889 1.00 87.25 102 ARG A O 1
ATOM 824 N N . LEU A 1 103 ? 10.643 -10.176 -7.440 1.00 90.06 103 LEU A N 1
ATOM 825 C CA . LEU A 1 103 ? 10.429 -9.609 -8.783 1.00 90.06 103 LEU A CA 1
ATOM 826 C C . LEU A 1 103 ? 11.080 -10.447 -9.892 1.00 90.06 103 LEU A C 1
ATOM 828 O O . LEU A 1 103 ? 10.638 -10.376 -11.041 1.00 90.06 103 LEU A O 1
ATOM 832 N N . VAL A 1 104 ? 12.109 -11.237 -9.567 1.00 88.00 104 VAL A N 1
ATOM 833 C CA . VAL A 1 104 ? 12.817 -12.098 -10.529 1.00 88.00 104 VAL A CA 1
ATOM 834 C C . VAL A 1 104 ? 11.957 -13.270 -10.997 1.00 88.00 104 VAL A C 1
ATOM 836 O O . VAL A 1 104 ? 12.255 -13.843 -12.043 1.00 88.00 104 VAL A O 1
ATOM 839 N N . GLU A 1 105 ? 10.855 -13.572 -10.315 1.00 88.88 105 GLU A N 1
ATOM 840 C CA . GLU A 1 105 ? 9.888 -14.614 -10.689 1.00 88.88 105 GLU A CA 1
ATOM 841 C C . GLU A 1 105 ? 8.689 -14.038 -11.461 1.00 88.88 105 GLU A C 1
ATOM 843 O O . GLU A 1 105 ? 7.986 -14.755 -12.166 1.00 88.88 105 GLU A O 1
ATOM 848 N N . VAL A 1 106 ? 8.487 -12.715 -11.421 1.00 90.88 106 VAL A N 1
ATOM 849 C CA . VAL A 1 106 ? 7.331 -12.055 -12.044 1.00 90.88 106 VAL A CA 1
ATOM 850 C C . VAL A 1 106 ? 7.445 -12.065 -13.570 1.00 90.88 106 VAL A C 1
ATOM 852 O O . VAL A 1 106 ? 8.453 -11.654 -14.155 1.00 90.88 106 VAL A O 1
ATOM 855 N N . ASP A 1 107 ? 6.399 -12.514 -14.252 1.00 93.69 107 ASP A N 1
ATOM 856 C CA . ASP A 1 107 ? 6.345 -12.546 -15.708 1.00 93.69 107 ASP A CA 1
ATOM 857 C C . ASP A 1 107 ? 6.419 -11.137 -16.327 1.00 93.69 107 ASP A C 1
ATOM 859 O O . ASP A 1 107 ? 6.154 -10.105 -15.697 1.00 93.69 107 ASP A O 1
ATOM 863 N N . ARG A 1 108 ? 6.804 -11.077 -17.605 1.00 93.62 108 ARG A N 1
ATOM 864 C CA . ARG A 1 108 ? 6.970 -9.800 -18.308 1.00 93.62 108 ARG A CA 1
ATOM 865 C C . ARG A 1 108 ? 5.661 -9.006 -18.366 1.00 93.62 108 ARG A C 1
ATOM 867 O O . ARG A 1 108 ? 5.702 -7.789 -18.192 1.00 93.62 108 ARG A O 1
ATOM 874 N N . ASP A 1 109 ? 4.520 -9.648 -18.581 1.00 94.69 109 ASP A N 1
ATOM 875 C CA . ASP A 1 109 ? 3.247 -8.943 -18.745 1.00 94.69 109 ASP A CA 1
ATOM 876 C C . ASP A 1 109 ? 2.791 -8.302 -17.433 1.00 94.69 109 ASP A C 1
ATOM 878 O O . ASP A 1 109 ? 2.346 -7.146 -17.411 1.00 94.69 109 ASP A O 1
ATOM 882 N N . ARG A 1 110 ? 2.979 -8.999 -16.312 1.00 94.25 110 ARG A N 1
ATOM 883 C CA . ARG A 1 110 ? 2.750 -8.452 -14.975 1.00 94.25 110 ARG A CA 1
ATOM 884 C C . ARG A 1 110 ? 3.728 -7.330 -14.651 1.00 94.25 110 ARG A C 1
ATOM 886 O O . ARG A 1 110 ? 3.278 -6.297 -14.158 1.00 94.25 110 ARG A O 1
ATOM 893 N N . LEU A 1 111 ? 5.007 -7.435 -15.023 1.00 95.75 111 LEU A N 1
ATOM 894 C CA . LEU A 1 111 ? 5.956 -6.315 -14.917 1.00 95.75 111 LEU A CA 1
ATOM 895 C C . LEU A 1 111 ? 5.510 -5.100 -15.744 1.00 95.75 111 LEU A C 1
ATOM 897 O O . LEU A 1 111 ? 5.546 -3.977 -15.248 1.00 95.75 111 LEU A O 1
ATOM 901 N N . HIS A 1 112 ? 5.003 -5.294 -16.965 1.00 95.62 112 HIS A N 1
ATOM 902 C CA . HIS A 1 112 ? 4.443 -4.203 -17.773 1.00 95.62 112 HIS A CA 1
ATOM 903 C C . HIS A 1 112 ? 3.242 -3.528 -17.085 1.00 95.62 112 HIS A C 1
ATOM 905 O O . HIS A 1 112 ? 3.108 -2.299 -17.154 1.00 95.62 112 HIS A O 1
ATOM 911 N N . LYS A 1 113 ? 2.369 -4.303 -16.425 1.00 95.25 113 LYS A N 1
ATOM 912 C CA . LYS A 1 113 ? 1.243 -3.777 -15.633 1.00 95.25 113 LYS A CA 1
ATOM 913 C C . LYS A 1 113 ? 1.737 -3.011 -14.402 1.00 95.25 113 LYS A C 1
ATOM 915 O O . LYS A 1 113 ? 1.247 -1.907 -14.163 1.00 95.25 113 LYS A O 1
ATOM 920 N N . LEU A 1 114 ? 2.730 -3.540 -13.682 1.00 95.81 114 LEU A N 1
ATOM 921 C CA . LEU A 1 114 ? 3.375 -2.866 -12.549 1.00 95.81 114 LEU A CA 1
ATOM 922 C C . LEU A 1 114 ? 3.993 -1.536 -12.985 1.00 95.81 114 LEU A C 1
ATOM 924 O O . LEU A 1 114 ? 3.687 -0.505 -12.394 1.00 95.81 114 LEU A O 1
ATOM 928 N N . CYS A 1 115 ? 4.775 -1.521 -14.068 1.00 96.69 115 CYS A N 1
ATOM 929 C CA . CYS A 1 115 ? 5.354 -0.292 -14.607 1.00 96.69 115 CYS A CA 1
ATOM 930 C C . CYS A 1 115 ? 4.277 0.740 -14.956 1.00 96.69 115 CYS A C 1
ATOM 932 O O . CYS A 1 115 ? 4.425 1.905 -14.606 1.00 96.69 115 CYS A O 1
ATOM 934 N N . ARG A 1 116 ? 3.162 0.328 -15.579 1.00 95.44 116 ARG A N 1
ATOM 935 C CA . ARG A 1 116 ? 2.040 1.240 -15.862 1.00 95.44 116 ARG A CA 1
ATOM 936 C C . ARG A 1 116 ? 1.462 1.838 -14.578 1.00 95.44 116 ARG A C 1
ATOM 938 O O . ARG A 1 116 ? 1.281 3.048 -14.503 1.00 95.44 116 ARG A O 1
ATOM 945 N N . ARG A 1 117 ? 1.161 0.997 -13.588 1.00 96.06 117 ARG A N 1
ATOM 946 C CA . ARG A 1 117 ? 0.526 1.428 -12.336 1.00 96.06 117 ARG A CA 1
ATOM 947 C C . ARG A 1 117 ? 1.452 2.288 -11.471 1.00 96.06 117 ARG A C 1
ATOM 949 O O . ARG A 1 117 ? 0.972 3.193 -10.801 1.00 96.06 117 ARG A O 1
ATOM 956 N N . LEU A 1 118 ? 2.763 2.061 -11.562 1.00 96.25 118 LEU A N 1
ATOM 957 C CA . LEU A 1 118 ? 3.810 2.835 -10.892 1.00 96.25 118 LEU A CA 1
ATOM 958 C C . LEU A 1 118 ? 4.309 4.040 -11.708 1.00 96.25 118 LEU A C 1
ATOM 960 O O . LEU A 1 118 ? 5.297 4.660 -11.316 1.00 96.25 118 LEU A O 1
ATOM 964 N N . GLU A 1 119 ? 3.662 4.392 -12.823 1.00 95.94 119 GLU A N 1
ATOM 965 C CA . GLU A 1 119 ? 4.045 5.540 -13.663 1.00 95.94 119 GLU A CA 1
ATOM 966 C C . GLU A 1 119 ? 5.512 5.465 -14.149 1.00 95.94 119 GLU A C 1
ATOM 968 O O . GLU A 1 119 ? 6.267 6.444 -14.123 1.00 95.94 119 GLU A O 1
ATOM 973 N N . LEU A 1 120 ? 5.943 4.269 -14.551 1.00 96.50 120 LEU A N 1
ATOM 974 C CA . LEU A 1 120 ? 7.272 3.969 -15.081 1.00 96.50 120 LEU A CA 1
ATOM 975 C C . LEU A 1 120 ? 7.216 3.705 -16.586 1.00 96.50 120 LEU A C 1
ATOM 977 O O . LEU A 1 120 ? 6.196 3.287 -17.140 1.00 96.50 120 LEU A O 1
ATOM 981 N N . GLU A 1 121 ? 8.356 3.882 -17.247 1.00 94.00 121 GLU A N 1
ATOM 982 C CA . GLU A 1 121 ? 8.521 3.484 -18.641 1.00 94.00 121 GLU A CA 1
ATOM 983 C C . GLU A 1 121 ? 8.324 1.973 -18.819 1.00 94.00 121 GLU A C 1
ATOM 985 O O . GLU A 1 121 ? 8.842 1.155 -18.054 1.00 94.00 121 GLU A O 1
ATOM 990 N N . ARG A 1 122 ? 7.602 1.605 -19.881 1.00 93.56 122 ARG A N 1
ATOM 991 C CA . ARG A 1 122 ? 7.218 0.218 -20.201 1.00 93.5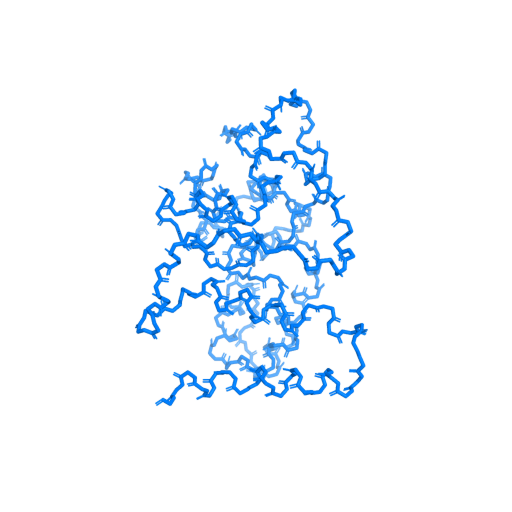6 122 ARG A CA 1
ATOM 992 C C . ARG A 1 122 ? 8.078 -0.403 -21.309 1.00 93.56 122 ARG A C 1
ATOM 994 O O . ARG A 1 122 ? 7.753 -1.470 -21.817 1.00 93.56 122 ARG A O 1
ATOM 1001 N N . THR A 1 123 ? 9.125 0.293 -21.739 1.00 91.94 123 THR A N 1
ATOM 1002 C CA . THR A 1 123 ? 10.023 -0.123 -22.825 1.00 91.94 123 THR A CA 1
ATOM 1003 C C . THR A 1 123 ? 11.152 -1.012 -22.307 1.00 91.94 123 THR A C 1
ATOM 1005 O O . THR A 1 123 ? 11.525 -0.927 -21.142 1.00 91.94 123 THR A O 1
ATOM 1008 N N . GLY A 1 124 ? 11.742 -1.838 -23.169 1.00 92.31 124 GLY A N 1
ATOM 1009 C CA . GLY A 1 124 ? 12.905 -2.659 -22.821 1.00 92.31 124 GLY A CA 1
ATOM 1010 C C . GLY A 1 124 ? 12.588 -4.128 -22.535 1.00 92.31 124 GLY A C 1
ATOM 1011 O O . GLY A 1 124 ? 11.456 -4.599 -22.695 1.00 92.31 124 GLY A O 1
ATOM 1012 N N . ASN A 1 125 ? 13.639 -4.868 -22.179 1.00 94.81 125 ASN A N 1
ATOM 1013 C CA . ASN A 1 125 ? 13.554 -6.290 -21.858 1.00 94.81 125 ASN A CA 1
ATOM 1014 C C . ASN A 1 125 ? 13.037 -6.506 -20.423 1.00 94.81 125 ASN A C 1
ATOM 1016 O O . ASN A 1 125 ? 12.926 -5.568 -19.633 1.00 94.81 125 ASN A O 1
ATOM 1020 N N . ARG A 1 126 ? 12.736 -7.760 -20.073 1.00 95.31 126 ARG A N 1
ATOM 1021 C CA . ARG A 1 126 ? 12.216 -8.120 -18.747 1.00 95.31 126 ARG A CA 1
ATOM 1022 C C . ARG A 1 126 ? 13.102 -7.609 -17.603 1.00 95.31 126 ARG A C 1
ATOM 1024 O O . ARG A 1 126 ? 12.580 -7.025 -16.662 1.00 95.31 126 ARG A O 1
ATOM 1031 N N . MET A 1 127 ? 14.422 -7.770 -17.707 1.00 95.31 127 MET A N 1
ATOM 1032 C CA . MET A 1 127 ? 15.368 -7.361 -16.659 1.00 95.31 127 MET A CA 1
ATOM 1033 C C . MET A 1 127 ? 15.412 -5.843 -16.454 1.00 95.31 127 MET A C 1
ATOM 1035 O O . MET A 1 127 ? 15.521 -5.383 -15.321 1.00 95.31 127 MET A O 1
ATOM 1039 N N . VAL A 1 128 ? 15.253 -5.055 -17.522 1.00 95.81 128 VAL A N 1
ATOM 1040 C CA . VAL A 1 128 ? 15.128 -3.592 -17.428 1.00 95.81 128 VAL A CA 1
ATOM 1041 C C . VAL A 1 128 ? 13.861 -3.206 -16.661 1.00 95.81 128 VAL A C 1
ATOM 1043 O O . VAL A 1 128 ? 13.905 -2.320 -15.808 1.00 95.81 128 VAL A O 1
ATOM 1046 N N . LEU A 1 12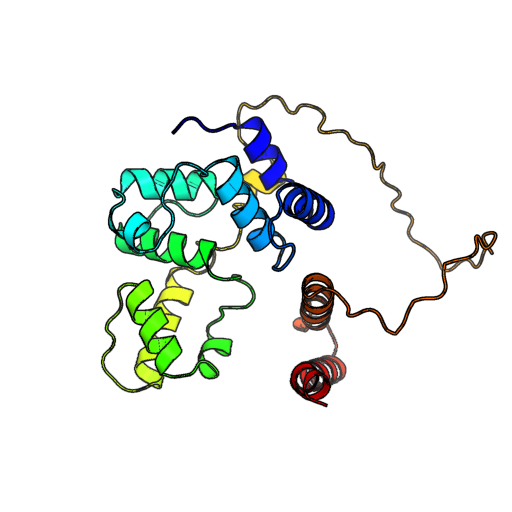9 ? 12.736 -3.884 -16.913 1.00 96.25 129 LEU A N 1
ATOM 1047 C CA . LEU A 1 129 ? 11.490 -3.634 -16.179 1.00 96.25 129 LEU A CA 1
ATOM 1048 C C . LEU A 1 129 ? 11.613 -4.028 -14.704 1.00 96.25 129 LEU A C 1
ATOM 1050 O O . LEU A 1 129 ? 11.206 -3.246 -13.846 1.00 96.25 129 LEU A O 1
ATOM 1054 N N . VAL A 1 130 ? 12.228 -5.181 -14.412 1.00 96.31 130 VAL A N 1
ATOM 1055 C CA . VAL A 1 130 ? 12.558 -5.600 -13.039 1.00 96.31 130 VAL A CA 1
ATOM 1056 C C . VAL A 1 130 ? 13.380 -4.518 -12.346 1.00 96.31 130 VAL A C 1
ATOM 1058 O O . VAL A 1 130 ? 12.979 -4.059 -11.283 1.00 96.31 130 VAL A O 1
ATOM 1061 N N . GLY A 1 131 ? 14.463 -4.041 -12.967 1.00 96.25 131 GLY A N 1
ATOM 1062 C CA . GLY A 1 131 ? 15.323 -3.004 -12.391 1.00 96.25 131 GLY A CA 1
ATOM 1063 C C . GLY A 1 131 ? 14.576 -1.704 -12.073 1.00 96.25 131 GLY A C 1
ATOM 1064 O O . GLY A 1 131 ? 14.778 -1.115 -11.011 1.00 96.25 131 GLY A O 1
ATOM 1065 N N . ARG A 1 132 ? 13.652 -1.275 -12.942 1.00 95.94 132 ARG A N 1
ATOM 1066 C CA . ARG A 1 132 ? 12.826 -0.080 -12.698 1.00 95.94 132 ARG A CA 1
ATOM 1067 C C . ARG A 1 132 ? 11.848 -0.269 -11.537 1.00 95.94 132 ARG A C 1
ATOM 1069 O O . ARG A 1 132 ? 11.737 0.620 -10.695 1.00 95.94 132 ARG A O 1
ATOM 1076 N N . VAL A 1 133 ? 11.134 -1.398 -11.489 1.00 96.75 133 VAL A N 1
ATOM 1077 C CA . VAL A 1 133 ? 10.193 -1.690 -10.392 1.00 96.75 133 VAL A CA 1
ATOM 1078 C C . VAL A 1 133 ? 10.954 -1.856 -9.076 1.00 96.75 133 VAL A C 1
ATOM 1080 O O . VAL A 1 133 ? 10.559 -1.259 -8.076 1.00 96.75 133 VAL A O 1
ATOM 1083 N N . ALA A 1 134 ? 12.085 -2.565 -9.090 1.00 96.19 134 ALA A N 1
ATOM 1084 C CA . ALA A 1 134 ? 12.980 -2.703 -7.947 1.00 96.19 134 ALA A CA 1
ATOM 1085 C C . ALA A 1 134 ? 13.437 -1.334 -7.426 1.00 96.19 134 ALA A C 1
ATOM 1087 O O . ALA A 1 134 ? 13.324 -1.073 -6.234 1.00 96.19 134 ALA A O 1
ATOM 1088 N N . GLY A 1 135 ? 13.833 -0.414 -8.314 1.00 96.19 135 GLY A N 1
ATOM 1089 C CA . GLY A 1 135 ? 14.189 0.956 -7.932 1.00 96.19 135 GLY A CA 1
ATOM 1090 C C . GLY A 1 135 ? 13.058 1.705 -7.210 1.00 96.19 135 GLY A C 1
ATOM 1091 O O . GLY A 1 135 ? 13.309 2.442 -6.253 1.00 96.19 135 GLY A O 1
ATOM 1092 N N . VAL A 1 136 ? 11.795 1.481 -7.595 1.00 96.25 136 VAL A N 1
ATOM 1093 C CA . VAL A 1 136 ? 10.645 2.029 -6.855 1.00 96.25 136 VAL A CA 1
ATOM 1094 C C . VAL A 1 136 ? 10.500 1.359 -5.493 1.00 96.25 136 VAL A C 1
ATOM 1096 O O . VAL A 1 136 ? 10.362 2.069 -4.501 1.00 96.25 136 VAL A O 1
ATOM 1099 N N . LEU A 1 137 ? 10.577 0.030 -5.406 1.00 94.75 137 LEU A N 1
ATOM 1100 C CA . LEU A 1 137 ? 10.472 -0.675 -4.123 1.00 94.75 137 LEU A CA 1
ATOM 1101 C C . LEU A 1 137 ? 11.571 -0.239 -3.143 1.00 94.75 137 LEU A C 1
ATOM 1103 O O . LEU A 1 137 ? 11.274 0.026 -1.979 1.00 94.75 137 LEU A O 1
ATOM 1107 N N . THR A 1 138 ? 12.806 -0.072 -3.622 1.00 93.44 138 THR A N 1
ATOM 1108 C CA . THR A 1 138 ? 13.936 0.417 -2.822 1.00 93.44 138 THR A CA 1
ATOM 1109 C C . THR A 1 138 ? 13.748 1.873 -2.398 1.00 93.44 138 THR A C 1
ATOM 1111 O O . THR A 1 138 ? 13.927 2.191 -1.224 1.00 93.44 138 THR A O 1
ATOM 1114 N N . SER A 1 139 ? 13.337 2.771 -3.302 1.00 92.00 139 SER A N 1
ATOM 1115 C CA . SER A 1 139 ? 13.100 4.184 -2.943 1.00 92.00 139 SER A CA 1
ATOM 1116 C C . SER A 1 139 ? 11.919 4.364 -1.983 1.00 92.00 139 SER A C 1
ATOM 1118 O O . SER A 1 139 ? 11.886 5.304 -1.189 1.00 92.00 139 SER A O 1
ATOM 1120 N N . GLN A 1 140 ? 10.958 3.440 -2.026 1.00 91.31 140 GLN A N 1
ATOM 1121 C CA . GLN A 1 140 ? 9.804 3.398 -1.138 1.00 91.31 140 GLN A CA 1
ATOM 1122 C C . GLN A 1 140 ? 10.014 2.490 0.080 1.00 91.31 140 GLN A C 1
ATOM 1124 O O . GLN A 1 140 ? 9.058 2.275 0.827 1.00 91.31 140 GLN A O 1
ATOM 1129 N N . ALA A 1 141 ? 11.222 1.976 0.325 1.00 84.31 141 ALA A N 1
ATOM 1130 C CA . ALA A 1 141 ? 11.486 1.088 1.453 1.00 84.31 141 ALA A CA 1
ATOM 1131 C C . ALA A 1 141 ? 11.018 1.725 2.774 1.00 84.31 141 ALA A C 1
ATOM 1133 O O . ALA A 1 141 ? 11.308 2.887 3.067 1.00 84.31 141 ALA A O 1
ATOM 1134 N N . ASN A 1 142 ? 10.248 0.973 3.568 1.00 84.75 142 ASN A N 1
ATOM 1135 C CA . ASN A 1 142 ? 9.608 1.434 4.813 1.00 84.75 142 ASN A CA 1
ATOM 1136 C C . ASN A 1 142 ? 8.637 2.630 4.666 1.00 84.75 142 ASN A C 1
ATOM 1138 O O . ASN A 1 142 ? 8.177 3.185 5.665 1.00 84.75 142 ASN A O 1
ATOM 1142 N N . GLY A 1 143 ? 8.332 3.062 3.441 1.00 87.31 143 GLY A N 1
ATOM 1143 C CA . GLY A 1 143 ? 7.412 4.162 3.157 1.00 87.31 143 GLY A CA 1
ATOM 1144 C C . GLY A 1 143 ? 5.948 3.731 3.076 1.00 87.31 143 GLY A C 1
ATOM 1145 O O . GLY A 1 143 ? 5.071 4.552 3.333 1.00 87.31 143 GLY A O 1
ATOM 1146 N N . TRP A 1 144 ? 5.690 2.469 2.742 1.00 93.06 144 TRP A N 1
ATOM 1147 C CA . TRP A 1 144 ? 4.366 1.869 2.552 1.00 93.06 144 TRP A CA 1
ATOM 1148 C C . TRP A 1 144 ? 4.266 0.526 3.282 1.00 93.06 144 TRP A C 1
ATOM 1150 O O . TRP A 1 144 ? 5.253 0.030 3.827 1.00 93.06 144 TRP A O 1
ATOM 1160 N N . GLY A 1 145 ? 3.068 -0.059 3.291 1.00 90.56 145 GLY A N 1
ATOM 1161 C CA . GLY A 1 145 ? 2.806 -1.353 3.918 1.00 90.56 145 GLY A CA 1
ATOM 1162 C C . GLY A 1 145 ? 2.664 -1.223 5.426 1.00 90.56 145 GLY A C 1
ATOM 1163 O O . GLY A 1 145 ? 1.573 -1.387 5.943 1.00 90.56 145 GLY A O 1
ATOM 1164 N N . ARG A 1 146 ? 3.746 -0.868 6.123 1.00 91.81 146 ARG A N 1
ATOM 1165 C CA . ARG A 1 146 ? 3.777 -0.808 7.589 1.00 91.81 146 ARG A CA 1
ATOM 1166 C C . ARG A 1 146 ? 3.304 0.535 8.131 1.00 91.81 146 ARG A C 1
ATOM 1168 O O . ARG A 1 146 ? 3.842 1.584 7.766 1.00 91.81 146 ARG A O 1
ATOM 1175 N N . ILE A 1 147 ? 2.390 0.489 9.093 1.00 91.88 147 ILE A N 1
ATOM 1176 C CA . ILE A 1 147 ? 1.993 1.669 9.863 1.00 91.88 147 ILE A CA 1
ATOM 1177 C C . ILE A 1 147 ? 3.145 2.187 10.734 1.00 91.88 147 ILE A C 1
ATOM 1179 O O . ILE A 1 147 ? 3.973 1.438 11.263 1.00 91.88 147 ILE A O 1
ATOM 1183 N N . LYS A 1 148 ? 3.207 3.513 10.899 1.00 92.00 148 LYS A N 1
ATOM 1184 C CA . LYS A 1 148 ? 4.166 4.179 11.787 1.00 92.00 148 LYS A CA 1
ATOM 1185 C C . LYS A 1 148 ? 4.060 3.640 13.214 1.00 92.00 148 LYS A C 1
ATOM 1187 O O . LYS A 1 148 ? 3.004 3.700 13.838 1.00 92.00 148 LYS A O 1
ATOM 1192 N N . ARG A 1 149 ? 5.209 3.247 13.778 1.00 87.69 149 ARG A N 1
ATOM 1193 C CA . ARG A 1 149 ? 5.328 2.734 15.157 1.00 87.69 149 ARG A CA 1
ATOM 1194 C C . ARG A 1 149 ? 4.669 3.624 16.213 1.00 87.69 149 ARG A C 1
ATOM 1196 O O . ARG A 1 149 ? 4.126 3.091 17.169 1.00 87.69 149 ARG A O 1
ATOM 1203 N N . SER A 1 150 ? 4.713 4.946 16.048 1.00 86.38 150 SER A N 1
ATOM 1204 C CA . SER A 1 150 ? 4.088 5.886 16.985 1.00 86.38 150 SER A CA 1
ATOM 1205 C C . SER A 1 150 ? 2.571 5.709 17.068 1.00 86.38 150 SER A C 1
ATOM 1207 O O . SER A 1 150 ? 2.023 5.760 18.157 1.00 86.38 150 SER A O 1
ATOM 1209 N N . LEU A 1 151 ? 1.904 5.445 15.940 1.00 87.31 151 LEU A N 1
ATOM 1210 C CA . LEU A 1 151 ? 0.454 5.244 15.898 1.00 87.31 151 LEU A CA 1
ATOM 1211 C C . LEU A 1 151 ? 0.072 3.891 16.490 1.00 87.31 151 LEU A C 1
ATOM 1213 O O . LEU A 1 151 ? -0.872 3.799 17.257 1.00 87.31 151 LEU A O 1
ATOM 1217 N N . TRP A 1 152 ? 0.847 2.850 16.192 1.00 82.81 152 TRP A N 1
ATOM 1218 C CA . TRP A 1 152 ? 0.576 1.521 16.733 1.00 82.81 152 TRP A CA 1
ATOM 1219 C C . TRP A 1 152 ? 0.839 1.417 18.248 1.00 82.81 152 TRP A C 1
ATOM 1221 O O . TRP A 1 152 ? 0.102 0.730 18.946 1.00 82.81 152 TRP A O 1
ATOM 1231 N N . ARG A 1 153 ? 1.865 2.102 18.777 1.00 82.62 153 ARG A N 1
ATOM 1232 C CA . ARG A 1 153 ? 2.216 2.037 20.211 1.00 82.62 153 ARG A CA 1
ATOM 1233 C C . ARG A 1 153 ? 1.473 3.055 21.066 1.00 82.62 153 ARG A C 1
ATOM 1235 O O . ARG A 1 153 ? 0.979 2.717 22.134 1.00 82.62 153 ARG A O 1
ATOM 1242 N N . SER A 1 154 ? 1.445 4.306 20.622 1.00 83.25 154 SER A N 1
ATOM 1243 C CA . SER A 1 154 ? 0.937 5.430 21.415 1.00 83.25 154 SER A CA 1
ATOM 1244 C C . SER A 1 154 ? -0.460 5.869 20.989 1.00 83.25 154 SER A C 1
ATOM 1246 O O . SER A 1 154 ? -1.118 6.568 21.753 1.00 83.25 154 SER A O 1
ATOM 1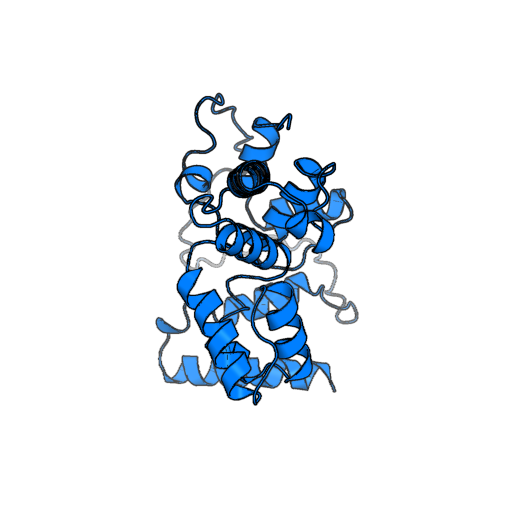248 N N . GLY A 1 155 ? -0.922 5.430 19.815 1.00 82.88 155 GLY A N 1
ATOM 1249 C CA . GLY A 1 155 ? -2.180 5.857 19.213 1.00 82.88 155 GLY A CA 1
ATOM 1250 C C . GLY A 1 155 ? -2.128 7.233 18.572 1.00 82.88 155 GLY A C 1
ATOM 1251 O O . GLY A 1 155 ? -1.073 7.861 18.434 1.00 82.88 155 GLY A O 1
ATOM 1252 N N . ILE A 1 156 ? -3.297 7.697 18.150 1.00 86.25 156 ILE A N 1
ATOM 1253 C CA . ILE A 1 156 ? -3.511 9.050 17.652 1.00 86.25 156 ILE A CA 1
ATOM 1254 C C . ILE A 1 156 ? -3.472 10.024 18.846 1.00 86.25 156 ILE A C 1
ATOM 1256 O O . ILE A 1 156 ? -4.248 9.856 19.786 1.00 86.25 156 ILE A O 1
ATOM 1260 N N . PRO A 1 157 ? -2.613 11.061 18.809 1.00 76.94 157 PRO A N 1
ATOM 1261 C CA . PRO A 1 157 ? -2.572 12.088 19.848 1.00 76.94 157 PRO A CA 1
ATOM 1262 C C . PRO A 1 157 ? -3.936 12.765 20.059 1.00 76.94 157 PRO A C 1
ATOM 1264 O O . PRO A 1 157 ? -4.684 12.965 19.096 1.00 76.94 157 PRO A O 1
ATOM 1267 N N . ASP A 1 158 ? -4.213 13.154 21.305 1.00 72.44 158 ASP A N 1
ATOM 1268 C CA . ASP A 1 158 ? -5.416 13.876 21.763 1.00 72.44 158 ASP A CA 1
ATOM 1269 C C . ASP A 1 158 ? -6.730 13.076 21.784 1.00 72.44 158 ASP A C 1
ATOM 1271 O O . ASP A 1 158 ? -7.801 13.651 21.982 1.00 72.44 158 ASP A O 1
ATOM 1275 N N . LEU A 1 159 ? -6.680 11.754 21.608 1.00 67.50 159 LEU A N 1
ATOM 1276 C CA . LEU A 1 159 ? -7.79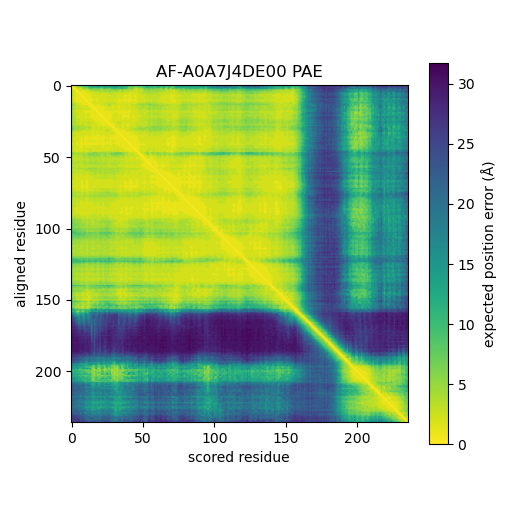5 10.889 21.991 1.00 67.50 159 LEU A CA 1
ATOM 1277 C C . LEU A 1 159 ? -7.631 10.495 23.462 1.00 67.50 159 LEU A C 1
ATOM 1279 O O . LEU A 1 159 ? -6.520 10.116 23.849 1.00 67.50 159 LEU A O 1
ATOM 1283 N N . PRO A 1 160 ? -8.692 10.567 24.294 1.00 56.03 160 PRO A N 1
ATOM 1284 C CA . PRO A 1 160 ? -8.634 9.941 25.603 1.00 56.03 160 PRO A CA 1
ATOM 1285 C C . PRO A 1 160 ? -8.263 8.478 25.377 1.00 56.03 160 PRO A C 1
ATOM 1287 O O . PRO A 1 160 ? -8.804 7.831 24.478 1.00 56.03 160 PRO A O 1
ATOM 1290 N N . MET A 1 161 ? -7.306 7.985 26.162 1.00 49.84 161 MET A N 1
ATOM 1291 C CA . MET A 1 161 ? -6.979 6.566 26.236 1.00 49.84 161 MET A CA 1
ATOM 1292 C C . MET A 1 161 ? -8.182 5.892 26.908 1.00 49.84 161 MET A C 1
ATOM 1294 O O . MET A 1 161 ? -8.165 5.591 28.093 1.00 49.84 161 MET A O 1
ATOM 1298 N N . GLY A 1 162 ? -9.298 5.815 26.183 1.00 40.34 162 GLY A N 1
ATOM 1299 C CA . GLY A 1 162 ? -10.456 5.056 26.599 1.00 40.34 162 GLY A CA 1
ATOM 1300 C C . GLY A 1 162 ? -9.988 3.623 26.704 1.00 40.34 162 GLY A C 1
ATOM 1301 O O . GLY A 1 162 ? -9.315 3.137 25.794 1.00 40.34 162 GLY A O 1
ATOM 1302 N N . GLU A 1 163 ? -10.282 3.006 27.838 1.00 37.72 163 GLU A N 1
ATOM 1303 C CA . GLU A 1 163 ? -10.159 1.579 28.074 1.00 37.72 163 GLU A CA 1
ATOM 1304 C C . GLU A 1 163 ? -10.846 0.851 26.910 1.00 37.72 163 GLU A C 1
ATOM 1306 O O . GLU A 1 163 ? -12.052 0.627 26.899 1.00 37.72 163 GLU A O 1
ATOM 1311 N N . ILE A 1 164 ? -10.083 0.554 25.857 1.00 42.00 164 ILE A N 1
ATOM 1312 C CA . ILE A 1 164 ? -10.459 -0.455 24.882 1.00 42.00 164 ILE A CA 1
ATOM 1313 C C . ILE A 1 164 ? -10.298 -1.728 25.686 1.00 42.00 164 ILE A C 1
ATOM 1315 O O . ILE A 1 164 ? -9.162 -2.146 25.900 1.00 42.00 164 ILE A O 1
ATOM 1319 N N . GLU A 1 165 ? -11.421 -2.200 26.223 1.00 34.94 165 GLU A N 1
ATOM 1320 C CA . GLU A 1 165 ? -11.582 -3.369 27.079 1.00 34.94 165 GLU A CA 1
ATOM 1321 C C . GLU A 1 165 ? -10.329 -4.244 27.107 1.00 34.94 165 GLU A C 1
ATOM 1323 O O . GLU A 1 165 ? -10.040 -5.021 26.192 1.00 34.94 165 GLU A O 1
ATOM 1328 N N . ALA A 1 166 ? -9.578 -4.090 28.197 1.00 32.31 166 ALA A N 1
ATOM 1329 C CA . ALA A 1 166 ? -8.742 -5.139 28.740 1.00 32.31 166 ALA A CA 1
ATOM 1330 C C . ALA A 1 166 ? -9.677 -6.290 29.153 1.00 32.31 166 ALA A C 1
ATOM 1332 O O . ALA A 1 166 ? -10.008 -6.465 30.316 1.00 32.31 166 ALA A O 1
ATOM 1333 N N . GLY A 1 167 ? -10.178 -7.012 28.154 1.00 30.31 167 GLY A N 1
ATOM 1334 C CA . GLY A 1 167 ? -10.985 -8.221 28.268 1.00 30.31 167 GLY A CA 1
ATOM 1335 C C . GLY A 1 167 ? -10.243 -9.401 27.654 1.00 30.31 167 GLY A C 1
ATOM 1336 O O . GLY A 1 167 ? -10.779 -10.109 26.813 1.00 30.31 167 GLY A O 1
ATOM 1337 N N . ALA A 1 168 ? -8.968 -9.532 28.001 1.00 33.84 168 ALA A N 1
ATOM 1338 C CA . ALA A 1 168 ? -8.173 -10.751 27.915 1.00 33.84 168 ALA A CA 1
ATOM 1339 C C . ALA A 1 168 ? -6.918 -10.459 28.739 1.00 33.84 168 ALA A C 1
ATOM 1341 O O . ALA A 1 168 ? -5.911 -9.983 28.210 1.00 33.84 168 ALA A O 1
ATOM 1342 N N . GLU A 1 169 ? -7.064 -10.599 30.056 1.00 32.06 169 GLU A N 1
ATOM 1343 C CA . GLU A 1 169 ? -5.969 -10.499 31.012 1.00 32.06 169 GLU A CA 1
ATOM 1344 C C . GLU A 1 169 ? -4.792 -11.376 30.575 1.00 32.06 169 GLU A C 1
ATOM 1346 O O . GLU A 1 169 ? -4.956 -12.472 30.033 1.00 32.06 169 GLU A O 1
ATOM 1351 N N . ASP A 1 170 ? -3.601 -10.835 30.808 1.00 32.97 170 ASP A N 1
ATOM 1352 C CA . ASP A 1 170 ? -2.339 -11.552 30.793 1.00 32.97 170 ASP A CA 1
ATOM 1353 C C . ASP A 1 170 ? -2.433 -12.833 31.628 1.00 32.97 170 ASP A C 1
ATOM 1355 O O . ASP A 1 170 ? -2.688 -12.784 32.829 1.00 32.97 170 ASP A O 1
ATOM 1359 N N . VAL A 1 171 ? -2.069 -13.958 31.017 1.00 28.88 171 VAL A N 1
ATOM 1360 C CA . VAL A 1 171 ? -1.284 -14.973 31.719 1.00 28.88 171 VAL A CA 1
ATOM 1361 C C . VAL A 1 171 ? -0.020 -15.190 30.901 1.00 28.88 171 VAL A C 1
ATOM 1363 O O . VAL A 1 171 ? 0.019 -15.927 29.917 1.00 28.88 171 VAL A O 1
ATOM 1366 N N . VAL A 1 172 ? 1.022 -14.465 31.294 1.00 37.97 172 VAL A N 1
ATOM 1367 C CA . VAL A 1 172 ? 2.404 -14.890 31.100 1.00 37.97 172 VAL A CA 1
ATOM 1368 C C . VAL A 1 172 ? 2.652 -16.048 32.063 1.00 37.97 172 VAL A C 1
ATOM 1370 O O . VAL A 1 172 ? 3.101 -15.841 33.183 1.00 37.97 172 VAL A O 1
ATOM 1373 N N . GLU A 1 173 ? 2.333 -17.267 31.642 1.00 27.47 173 GLU A N 1
ATOM 1374 C CA . GLU A 1 173 ? 2.948 -18.453 32.232 1.00 27.47 173 GLU A CA 1
ATOM 1375 C C . GLU A 1 173 ? 4.041 -18.922 31.280 1.00 27.47 173 GLU A C 1
ATOM 1377 O O . GLU A 1 173 ? 3.796 -19.341 30.146 1.00 27.47 173 GLU A O 1
ATOM 1382 N N . GLU A 1 174 ? 5.282 -18.804 31.748 1.00 34.25 174 GLU A N 1
ATOM 1383 C CA . GLU A 1 174 ? 6.342 -19.712 31.341 1.00 34.25 174 GLU A CA 1
ATOM 1384 C C . GLU A 1 174 ? 5.822 -21.130 31.604 1.00 34.25 174 GLU A C 1
ATOM 1386 O O . GLU A 1 174 ? 5.819 -21.592 32.741 1.00 34.25 174 GLU A O 1
ATOM 1391 N N . VAL A 1 175 ? 5.316 -21.811 30.572 1.00 28.38 175 VAL A N 1
ATOM 1392 C CA . VAL A 1 175 ? 4.928 -23.218 30.701 1.00 28.38 175 VAL A CA 1
ATOM 1393 C C . VAL A 1 175 ? 6.210 -24.043 30.707 1.00 28.38 175 VAL A C 1
ATOM 1395 O O . VAL A 1 175 ? 6.684 -24.544 29.685 1.00 28.38 175 VAL A O 1
ATOM 1398 N N . GLU A 1 176 ? 6.790 -24.144 31.899 1.00 28.98 176 GLU A N 1
ATOM 1399 C CA . GLU A 1 176 ? 7.533 -25.318 32.325 1.00 28.98 176 GLU A CA 1
ATOM 1400 C C . GLU A 1 176 ? 6.640 -26.539 32.058 1.00 28.98 176 GLU A C 1
ATOM 1402 O O . GLU A 1 176 ? 5.449 -26.545 32.370 1.00 28.98 176 GLU A O 1
ATOM 1407 N N . ILE A 1 177 ? 7.198 -27.547 31.390 1.00 33.38 177 ILE A N 1
ATOM 1408 C CA . ILE A 1 177 ? 6.490 -28.748 30.943 1.00 33.38 177 ILE A CA 1
ATOM 1409 C C . ILE A 1 177 ? 6.045 -29.541 32.181 1.00 33.38 177 ILE A C 1
ATOM 1411 O O . ILE A 1 177 ? 6.762 -30.411 32.670 1.00 33.38 177 ILE A O 1
ATOM 1415 N N . GLY A 1 178 ? 4.861 -29.227 32.695 1.00 28.34 178 GLY A N 1
ATOM 1416 C CA . GLY A 1 178 ? 4.153 -29.984 33.717 1.00 28.34 178 GLY A CA 1
ATOM 1417 C C . GLY A 1 178 ? 2.932 -30.639 33.090 1.00 28.34 178 GLY A C 1
ATOM 1418 O O . GLY A 1 178 ? 1.980 -29.957 32.723 1.00 28.34 178 GLY A O 1
ATOM 1419 N N . LEU A 1 179 ? 2.973 -31.964 32.925 1.00 37.12 179 LEU A N 1
ATOM 1420 C CA . LEU A 1 179 ? 1.801 -32.754 32.555 1.00 37.12 179 LEU A CA 1
ATOM 1421 C C . LEU A 1 179 ? 0.766 -32.670 33.686 1.00 37.12 179 LEU A C 1
ATOM 1423 O O . LEU A 1 179 ? 0.900 -33.380 34.680 1.00 37.12 179 LEU A O 1
ATOM 1427 N N . GLU A 1 180 ? -0.287 -31.881 33.507 1.00 33.38 180 GLU A N 1
ATOM 1428 C CA . GLU A 1 180 ? -1.548 -32.087 34.221 1.00 33.38 180 GLU A CA 1
ATOM 1429 C C . GLU A 1 180 ? -2.686 -32.273 33.213 1.00 33.38 180 GLU A C 1
ATOM 1431 O O . GLU A 1 180 ? -2.935 -31.446 32.334 1.00 33.38 180 GLU A O 1
ATOM 1436 N N . GLU A 1 181 ? -3.335 -33.435 33.309 1.00 39.06 181 GLU A N 1
ATOM 1437 C CA . GLU A 1 181 ? -4.447 -33.855 32.463 1.00 39.06 181 GLU A CA 1
ATOM 1438 C C . GLU A 1 181 ? -5.680 -32.985 32.736 1.00 39.06 181 GLU A C 1
ATOM 1440 O O . GLU A 1 181 ? -6.308 -33.074 33.792 1.00 39.06 181 GLU A O 1
ATOM 1445 N N . MET A 1 182 ? -6.061 -32.161 31.757 1.00 33.53 182 MET A N 1
ATOM 1446 C CA . MET A 1 182 ? -7.367 -31.504 31.749 1.00 33.53 182 MET A CA 1
ATOM 1447 C C . MET A 1 182 ? -8.470 -32.467 31.273 1.00 33.53 182 MET A C 1
ATOM 1449 O O . MET A 1 182 ? -8.219 -33.293 30.390 1.00 33.53 182 MET A O 1
ATOM 1453 N N . PRO A 1 183 ? -9.711 -32.348 31.789 1.00 36.91 183 PRO A N 1
ATOM 1454 C CA . PRO A 1 183 ? -10.820 -33.198 31.374 1.00 36.91 183 PRO A CA 1
ATOM 1455 C C . PRO A 1 183 ? -11.170 -32.931 29.908 1.00 36.91 183 PRO A C 1
ATOM 1457 O O . PRO A 1 183 ? -11.405 -31.791 29.509 1.00 36.91 183 PRO A O 1
ATOM 1460 N N . ALA A 1 184 ? -11.205 -33.994 29.109 1.00 37.91 184 ALA A N 1
ATOM 1461 C CA . ALA A 1 184 ? -11.548 -33.933 27.698 1.00 37.91 184 ALA A CA 1
ATOM 1462 C C . ALA A 1 184 ? -13.036 -33.592 27.508 1.00 37.91 184 ALA A C 1
ATOM 1464 O O . ALA A 1 184 ? -13.903 -34.455 27.644 1.00 37.91 184 ALA A O 1
ATOM 1465 N N . GLU A 1 185 ? -13.338 -32.347 27.140 1.00 44.81 185 GLU A N 1
ATOM 1466 C CA . GLU A 1 185 ? -14.532 -32.080 26.336 1.00 44.81 185 GLU A CA 1
ATOM 1467 C C . GLU A 1 185 ? -14.344 -32.737 24.956 1.00 44.81 185 GLU A C 1
ATOM 1469 O O . GLU A 1 185 ? -13.220 -32.744 24.434 1.00 44.81 185 GLU A O 1
ATOM 1474 N N . PRO A 1 186 ? -15.395 -33.325 24.355 1.00 41.56 186 PRO A N 1
ATOM 1475 C CA . PRO A 1 186 ? -15.270 -33.983 23.067 1.00 41.56 186 PRO A CA 1
ATOM 1476 C C . PRO A 1 186 ? -14.995 -32.914 22.009 1.00 41.56 186 PRO A C 1
ATOM 1478 O O . PRO A 1 186 ? -15.901 -32.221 21.552 1.00 41.56 186 PRO A O 1
ATOM 1481 N N . LYS A 1 187 ? -13.722 -32.767 21.634 1.00 49.00 187 LYS A N 1
ATOM 1482 C CA . LYS A 1 187 ? -13.334 -32.049 20.422 1.00 49.00 187 LYS A CA 1
ATOM 1483 C C . LYS A 1 187 ? -14.036 -32.752 19.267 1.00 49.00 187 LYS A C 1
ATOM 1485 O O . LYS A 1 187 ? -13.826 -33.949 19.078 1.00 49.00 187 LYS A O 1
ATOM 1490 N N . GLU A 1 188 ? -14.882 -32.020 18.547 1.00 54.16 188 GLU A N 1
ATOM 1491 C CA . GLU A 1 188 ? -15.385 -32.453 17.245 1.00 54.16 188 GLU A CA 1
ATOM 1492 C C . GLU A 1 188 ? -14.196 -32.995 16.446 1.00 54.16 188 GLU A C 1
ATOM 1494 O O . GLU A 1 188 ? -13.135 -32.359 16.400 1.00 54.16 188 GLU A O 1
ATOM 1499 N N . GLU A 1 189 ? -14.322 -34.215 15.917 1.00 52.75 189 GLU A N 1
ATOM 1500 C CA . GLU A 1 189 ? -13.254 -34.798 15.114 1.00 52.75 189 GLU A CA 1
ATOM 1501 C C . GLU A 1 189 ? -12.925 -33.817 13.984 1.00 52.75 189 GLU A C 1
ATOM 1503 O O . GLU A 1 189 ? -13.851 -33.325 13.332 1.00 52.75 189 GLU A O 1
ATOM 1508 N N . PRO A 1 190 ? -11.642 -33.476 13.767 1.00 54.84 190 PRO A N 1
ATOM 1509 C CA . PRO A 1 190 ? -11.283 -32.562 12.700 1.00 54.84 190 PRO A CA 1
ATOM 1510 C C . PRO A 1 190 ? -11.793 -33.145 11.383 1.00 54.84 190 PRO A C 1
ATOM 1512 O O . PRO A 1 190 ? -11.362 -34.219 10.963 1.00 54.84 190 PRO A O 1
ATOM 1515 N N . ASP A 1 191 ? -12.731 -32.445 10.746 1.00 66.38 191 ASP A N 1
ATOM 1516 C CA . ASP A 1 191 ? -13.208 -32.801 9.418 1.00 66.38 191 ASP A CA 1
ATOM 1517 C C . ASP A 1 191 ? -12.076 -32.546 8.417 1.00 66.38 191 ASP A C 1
ATOM 1519 O O . ASP A 1 191 ? -11.906 -31.450 7.879 1.00 66.38 191 ASP A O 1
ATOM 1523 N N . PHE A 1 192 ? -11.266 -33.579 8.186 1.00 60.72 192 PHE A N 1
ATOM 1524 C CA . PHE A 1 192 ? -10.151 -33.554 7.242 1.00 60.72 192 PHE A CA 1
ATOM 1525 C C . PHE A 1 192 ? -10.595 -33.308 5.789 1.00 60.72 192 PHE A C 1
ATOM 1527 O O . PHE A 1 192 ? -9.736 -33.140 4.923 1.00 60.72 192 PHE A O 1
ATOM 1534 N N . GLN A 1 193 ? -11.902 -33.303 5.498 1.00 66.44 193 GLN A N 1
ATOM 1535 C CA . GLN A 1 193 ? -12.434 -32.999 4.169 1.00 66.44 193 GLN A CA 1
ATOM 1536 C C . GLN A 1 193 ? -12.683 -31.499 3.957 1.00 66.44 193 GLN A C 1
ATOM 1538 O O . GLN A 1 193 ? -12.899 -31.075 2.818 1.00 66.44 193 GLN A O 1
ATOM 1543 N N . GLN A 1 194 ? -12.636 -30.681 5.012 1.00 68.19 194 GLN A N 1
ATOM 1544 C CA . GLN A 1 194 ? -12.873 -29.247 4.904 1.00 68.19 194 GLN A CA 1
ATOM 1545 C C . GLN A 1 194 ? -11.618 -28.518 4.399 1.00 68.19 194 GLN A C 1
ATOM 1547 O O . GLN A 1 194 ? -10.538 -28.611 4.983 1.00 68.19 194 GLN A O 1
ATOM 1552 N N . SER A 1 195 ? -11.752 -27.760 3.306 1.00 66.94 195 SER A N 1
ATOM 1553 C CA . SER A 1 195 ? -10.654 -26.943 2.777 1.00 66.94 195 SER A CA 1
ATOM 1554 C C . SER A 1 195 ? -10.262 -25.861 3.786 1.00 66.94 195 SER A C 1
ATOM 1556 O O . SER A 1 195 ? -11.108 -25.065 4.205 1.00 66.94 195 SER A O 1
ATOM 1558 N N . THR A 1 196 ? -8.982 -25.797 4.149 1.00 74.31 196 THR A N 1
ATOM 1559 C CA . THR A 1 196 ? -8.446 -24.735 5.006 1.00 74.31 196 THR A CA 1
ATOM 1560 C C . THR A 1 196 ? -8.559 -23.380 4.307 1.00 74.31 196 THR A C 1
ATOM 1562 O O . THR A 1 196 ? -8.392 -23.265 3.097 1.00 74.31 196 THR A O 1
ATOM 1565 N N . SER A 1 197 ? -8.871 -22.323 5.062 1.00 79.31 197 SER A N 1
ATOM 1566 C CA . SER A 1 197 ? -8.978 -20.987 4.462 1.00 79.31 197 SER A CA 1
ATOM 1567 C C . SER A 1 197 ? -7.610 -20.465 4.005 1.00 79.31 197 SER A C 1
ATOM 1569 O O . SER A 1 197 ? -6.622 -20.647 4.721 1.00 79.31 197 SER A O 1
ATOM 1571 N N . ASP A 1 198 ? -7.570 -19.708 2.904 1.00 78.31 198 ASP A N 1
ATOM 1572 C CA . ASP A 1 198 ? -6.350 -19.070 2.377 1.00 78.31 198 ASP A CA 1
ATOM 1573 C C . ASP A 1 198 ? -5.568 -18.284 3.440 1.00 78.31 198 ASP A C 1
ATOM 1575 O O . ASP A 1 198 ? -4.343 -18.248 3.425 1.00 78.31 198 ASP A O 1
ATOM 1579 N N . ALA A 1 199 ? -6.270 -17.664 4.395 1.00 78.75 199 ALA A N 1
ATOM 1580 C CA . ALA A 1 199 ? -5.652 -16.908 5.481 1.00 78.75 199 ALA A CA 1
ATOM 1581 C C . ALA A 1 199 ? -4.839 -17.797 6.442 1.00 78.75 199 ALA A C 1
ATOM 1583 O O . ALA A 1 199 ? -3.817 -17.358 6.963 1.00 78.75 199 ALA A O 1
ATOM 1584 N N . VAL A 1 200 ? -5.280 -19.039 6.666 1.00 79.25 200 VAL A N 1
ATOM 1585 C CA . VAL A 1 200 ? -4.578 -20.024 7.505 1.00 79.25 200 VAL A CA 1
ATOM 1586 C C . VAL A 1 200 ? -3.354 -20.567 6.769 1.00 79.25 200 VAL A C 1
ATOM 1588 O O . VAL A 1 200 ? -2.283 -20.672 7.364 1.00 79.25 200 VAL A O 1
ATOM 1591 N N . LEU A 1 201 ? -3.486 -20.849 5.470 1.00 79.94 201 LEU A N 1
ATOM 1592 C CA . LEU A 1 201 ? -2.362 -21.265 4.624 1.00 79.94 201 LEU A CA 1
ATOM 1593 C C . LEU A 1 201 ? -1.292 -20.167 4.533 1.00 79.94 201 LEU A C 1
ATOM 1595 O O . LEU A 1 201 ? -0.098 -20.433 4.661 1.00 79.94 201 LEU A O 1
ATOM 1599 N N . GLU A 1 202 ? -1.717 -18.913 4.382 1.00 79.38 202 GLU A N 1
ATOM 1600 C CA . GLU A 1 202 ? -0.836 -17.749 4.386 1.00 79.38 202 GLU A CA 1
ATOM 1601 C C . GLU A 1 202 ? -0.092 -17.590 5.715 1.00 79.38 202 GLU A C 1
ATOM 1603 O O . GLU A 1 202 ? 1.128 -17.427 5.688 1.00 79.38 202 GLU A O 1
ATOM 1608 N N . ASP A 1 203 ? -0.775 -17.709 6.855 1.00 80.44 203 ASP A N 1
ATOM 1609 C CA . ASP A 1 203 ? -0.129 -17.644 8.170 1.00 80.44 203 ASP A CA 1
ATOM 1610 C C . ASP A 1 203 ? 0.898 -18.760 8.362 1.00 80.44 203 ASP A C 1
ATOM 1612 O O . ASP A 1 203 ? 1.998 -18.501 8.849 1.00 80.44 203 ASP A O 1
ATOM 1616 N N . ALA A 1 204 ? 0.569 -19.985 7.942 1.00 80.56 204 ALA A N 1
ATOM 1617 C CA . ALA A 1 204 ? 1.503 -21.103 7.979 1.00 80.56 204 ALA A CA 1
ATOM 1618 C C . ALA A 1 204 ? 2.731 -20.828 7.094 1.00 80.56 204 ALA A C 1
ATOM 1620 O O . ALA A 1 204 ? 3.866 -21.034 7.523 1.00 80.56 204 ALA A O 1
ATOM 1621 N N . SER A 1 205 ? 2.523 -20.289 5.887 1.00 77.44 205 SER A N 1
ATOM 1622 C CA . SER A 1 205 ? 3.615 -19.935 4.974 1.00 77.44 205 SER A CA 1
ATOM 1623 C C . SER A 1 205 ? 4.514 -18.822 5.527 1.00 77.44 205 SER A C 1
ATOM 1625 O O . SER A 1 205 ? 5.735 -18.893 5.392 1.00 77.44 205 SER A O 1
ATOM 1627 N N . ASP A 1 206 ? 3.928 -17.815 6.180 1.00 77.12 206 ASP A N 1
ATOM 1628 C CA . ASP A 1 206 ? 4.653 -16.708 6.799 1.00 77.12 206 ASP A CA 1
ATOM 1629 C C . ASP A 1 206 ? 5.420 -17.198 8.041 1.00 77.12 206 ASP A C 1
ATOM 1631 O O . ASP A 1 206 ? 6.559 -16.782 8.252 1.00 77.12 206 ASP A O 1
ATOM 1635 N N . ALA A 1 207 ? 4.842 -18.112 8.831 1.00 79.38 207 ALA A N 1
ATOM 1636 C CA . ALA A 1 207 ? 5.483 -18.705 10.005 1.00 79.38 207 ALA A CA 1
ATOM 1637 C C . ALA A 1 207 ? 6.731 -19.524 9.644 1.00 79.38 207 ALA A C 1
ATOM 1639 O O . ALA A 1 207 ? 7.725 -19.452 10.360 1.00 79.38 207 ALA A O 1
ATOM 1640 N N . LEU A 1 208 ? 6.723 -20.234 8.509 1.00 76.19 208 LEU A N 1
ATOM 1641 C CA . LEU A 1 208 ? 7.892 -20.987 8.029 1.00 76.19 208 LEU A CA 1
ATOM 1642 C C . LEU A 1 208 ? 9.082 -20.088 7.653 1.00 76.19 208 LEU A C 1
ATOM 1644 O O . LEU A 1 208 ? 10.222 -20.548 7.660 1.00 76.19 208 LEU A O 1
ATOM 1648 N N . VAL A 1 209 ? 8.832 -18.820 7.314 1.00 71.94 209 VAL A N 1
ATOM 1649 C CA . VAL A 1 209 ? 9.868 -17.840 6.932 1.00 71.94 209 VAL A CA 1
ATOM 1650 C C . VAL A 1 209 ? 10.187 -16.869 8.073 1.00 71.94 209 VAL A C 1
ATOM 1652 O O . VAL A 1 209 ? 11.181 -16.139 8.023 1.00 71.94 209 VAL A O 1
ATOM 1655 N N . PHE A 1 210 ? 9.355 -16.830 9.113 1.00 70.31 210 PHE A N 1
ATOM 1656 C CA . PHE A 1 210 ? 9.533 -15.927 10.238 1.00 70.31 210 PHE A CA 1
ATOM 1657 C C . PHE A 1 210 ? 10.821 -16.263 10.995 1.00 70.31 210 PHE A C 1
ATOM 1659 O O . PHE A 1 210 ? 10.998 -17.378 11.470 1.00 70.31 210 PHE A O 1
ATOM 1666 N N . GLU A 1 211 ? 11.726 -15.284 11.096 1.00 68.56 211 GLU A N 1
ATOM 1667 C CA . GLU A 1 211 ? 13.030 -15.429 11.765 1.00 68.56 211 GLU A CA 1
ATOM 1668 C C . GLU A 1 211 ? 13.901 -16.569 11.217 1.00 68.56 211 GLU A C 1
ATOM 1670 O O . GLU A 1 211 ? 14.752 -17.108 11.921 1.00 68.56 211 GLU A O 1
ATOM 1675 N N . LEU A 1 212 ? 13.726 -16.912 9.937 1.00 74.00 212 LEU A N 1
ATOM 1676 C CA . LEU A 1 212 ? 14.508 -17.936 9.243 1.00 74.00 212 LEU A CA 1
ATOM 1677 C C . LEU A 1 212 ? 16.029 -17.686 9.323 1.00 74.00 212 LEU A C 1
ATOM 1679 O O . LEU A 1 212 ? 16.822 -18.619 9.274 1.00 74.00 212 LEU A O 1
ATOM 1683 N N . ASP A 1 213 ? 16.432 -16.424 9.466 1.00 71.25 213 ASP A N 1
ATOM 1684 C CA . ASP A 1 213 ? 17.807 -15.963 9.656 1.00 71.25 213 ASP A CA 1
ATOM 1685 C C . ASP A 1 213 ? 18.389 -16.258 11.050 1.00 71.25 213 ASP A C 1
ATOM 1687 O O . ASP A 1 213 ? 19.605 -16.186 11.228 1.00 71.25 213 ASP A O 1
ATOM 1691 N N . LYS A 1 214 ? 17.548 -16.597 12.032 1.00 77.06 214 LYS A N 1
ATOM 1692 C CA . LYS A 1 214 ? 17.961 -16.968 13.394 1.00 77.06 214 LYS A CA 1
ATOM 1693 C C . LYS A 1 214 ? 18.083 -18.477 13.609 1.00 77.06 214 LYS A C 1
ATOM 1695 O O . LYS A 1 214 ? 18.535 -18.898 14.672 1.00 77.06 214 LYS A O 1
ATOM 1700 N N . VAL A 1 215 ? 17.661 -19.282 12.636 1.00 81.00 215 VAL A N 1
ATOM 1701 C CA . VAL A 1 215 ? 17.688 -20.749 12.710 1.00 81.00 215 VAL A CA 1
ATOM 1702 C C . VAL A 1 215 ? 18.984 -21.278 12.084 1.00 81.00 215 VAL A C 1
ATOM 1704 O O . VAL A 1 215 ? 19.602 -20.612 11.255 1.00 81.00 215 VAL A O 1
ATOM 1707 N N . GLU A 1 216 ? 19.428 -22.474 12.478 1.00 87.62 216 GLU A N 1
ATOM 1708 C CA . GLU A 1 216 ? 20.611 -23.106 11.885 1.00 87.62 216 GLU A CA 1
ATOM 1709 C C . GLU A 1 216 ? 20.496 -23.243 10.358 1.00 87.62 216 GLU A C 1
ATOM 1711 O O . GLU A 1 216 ? 19.425 -23.516 9.812 1.00 87.62 216 GLU A O 1
ATOM 1716 N N . SER A 1 217 ? 21.628 -23.123 9.661 1.00 81.69 217 SER A N 1
ATOM 1717 C CA . SER A 1 217 ? 21.693 -23.144 8.191 1.00 81.69 217 SER A CA 1
ATOM 1718 C C . SER A 1 217 ? 21.125 -24.425 7.564 1.00 81.69 217 SER A C 1
ATOM 1720 O O . SER A 1 217 ? 20.557 -24.385 6.471 1.00 81.69 217 SER A O 1
ATOM 1722 N N . SER A 1 218 ? 21.238 -25.557 8.262 1.00 83.56 218 SER A N 1
ATOM 1723 C CA . SER A 1 218 ? 20.653 -26.846 7.875 1.00 83.56 218 SER A CA 1
ATOM 1724 C C . SER A 1 218 ? 19.119 -26.797 7.868 1.00 83.56 218 SER A C 1
ATOM 1726 O O . SER A 1 218 ? 18.484 -27.218 6.898 1.00 83.56 218 SER A O 1
ATOM 1728 N N . VAL A 1 219 ? 18.523 -26.227 8.917 1.00 82.38 219 VAL A N 1
ATOM 1729 C CA . VAL A 1 219 ? 17.072 -26.072 9.080 1.00 82.38 219 VAL A CA 1
ATOM 1730 C C . VAL A 1 219 ? 16.534 -25.011 8.124 1.00 82.38 219 VAL A C 1
ATOM 1732 O O . VAL A 1 219 ? 15.498 -25.222 7.499 1.00 82.38 219 VAL A O 1
ATOM 1735 N N . GLN A 1 220 ? 17.272 -23.917 7.923 1.00 81.62 220 GLN A N 1
ATOM 1736 C CA . GLN A 1 220 ? 16.935 -22.887 6.943 1.00 81.62 220 GLN A CA 1
ATOM 1737 C C . GLN A 1 220 ? 16.801 -23.467 5.526 1.00 81.62 220 GLN A C 1
ATOM 1739 O O . GLN A 1 220 ? 15.817 -23.195 4.835 1.00 81.62 220 GLN A O 1
ATOM 1744 N N . GLY A 1 221 ? 17.754 -24.304 5.099 1.00 80.00 221 GLY A N 1
ATOM 1745 C CA . GLY A 1 221 ? 17.688 -24.977 3.799 1.00 80.00 221 GLY A CA 1
ATOM 1746 C C . GLY A 1 221 ? 16.496 -25.933 3.679 1.00 80.00 221 GLY A C 1
ATOM 1747 O O . GLY A 1 221 ? 15.833 -25.973 2.638 1.00 80.00 221 GLY A O 1
ATOM 1748 N N . ALA A 1 222 ? 16.183 -26.665 4.752 1.00 84.12 222 ALA A N 1
ATOM 1749 C CA . ALA A 1 222 ? 15.036 -27.569 4.791 1.00 84.12 222 ALA A CA 1
ATOM 1750 C C . ALA A 1 222 ? 13.700 -26.812 4.682 1.00 84.12 222 ALA A C 1
ATOM 1752 O O . ALA A 1 222 ? 12.863 -27.175 3.856 1.00 84.12 222 ALA A O 1
ATOM 1753 N N . LEU A 1 223 ? 13.527 -25.727 5.442 1.00 82.38 223 LEU A N 1
ATOM 1754 C CA . LEU A 1 223 ? 12.315 -24.901 5.423 1.00 82.38 223 LEU A CA 1
ATOM 1755 C C . LEU A 1 223 ? 12.077 -24.253 4.051 1.00 82.38 223 LEU A C 1
ATOM 1757 O O . LEU A 1 223 ? 10.958 -24.304 3.541 1.00 82.38 223 LEU A O 1
ATOM 1761 N N . LEU A 1 224 ? 13.126 -23.735 3.401 1.00 79.88 224 LEU A N 1
ATOM 1762 C CA . LEU A 1 224 ? 13.031 -23.196 2.036 1.00 79.88 224 LEU A CA 1
ATOM 1763 C C . LEU A 1 224 ? 12.658 -24.272 1.008 1.00 79.88 224 LEU A C 1
ATOM 1765 O O . LEU A 1 224 ? 11.880 -24.012 0.092 1.00 79.88 224 LEU A O 1
ATOM 1769 N N . THR A 1 225 ? 13.182 -25.491 1.168 1.00 82.88 225 THR A N 1
ATOM 1770 C CA . THR A 1 225 ? 12.859 -26.619 0.279 1.00 82.88 225 THR A CA 1
ATOM 1771 C C . THR A 1 225 ? 11.402 -27.049 0.428 1.00 82.88 225 THR A C 1
ATOM 1773 O O . THR A 1 225 ? 10.744 -27.330 -0.574 1.00 82.88 225 THR A O 1
ATOM 1776 N N . ILE A 1 226 ? 10.892 -27.089 1.663 1.00 82.00 226 ILE A N 1
ATOM 1777 C CA . ILE A 1 226 ? 9.480 -27.371 1.935 1.00 82.00 226 ILE A CA 1
ATOM 1778 C C . ILE A 1 226 ? 8.624 -26.283 1.294 1.00 82.00 226 ILE A C 1
ATOM 1780 O O . ILE A 1 226 ? 7.762 -26.608 0.486 1.00 82.00 226 ILE A O 1
ATOM 1784 N N . GLN A 1 227 ? 8.916 -25.008 1.569 1.00 77.25 227 GLN A N 1
ATOM 1785 C CA . GLN A 1 227 ? 8.159 -23.877 1.033 1.00 77.25 227 GLN A CA 1
ATOM 1786 C C . GLN A 1 227 ? 8.075 -23.897 -0.498 1.00 77.25 227 GLN A C 1
ATOM 1788 O O . GLN A 1 227 ? 6.992 -23.715 -1.047 1.00 77.25 227 GLN A O 1
ATOM 1793 N N . ALA A 1 228 ? 9.188 -24.167 -1.184 1.00 76.75 228 ALA A N 1
ATOM 1794 C CA . ALA A 1 228 ? 9.221 -24.236 -2.644 1.00 76.75 228 ALA A CA 1
ATOM 1795 C C . ALA A 1 228 ? 8.348 -25.364 -3.222 1.00 76.75 228 ALA A C 1
ATOM 1797 O O . ALA A 1 228 ? 7.939 -25.283 -4.374 1.00 76.75 228 ALA A O 1
ATOM 1798 N N . ARG A 1 229 ? 8.066 -26.410 -2.436 1.00 77.19 229 ARG A N 1
ATOM 1799 C CA . ARG A 1 229 ? 7.245 -27.559 -2.844 1.00 77.19 229 ARG A CA 1
ATOM 1800 C C . ARG A 1 229 ? 5.800 -27.498 -2.358 1.00 77.19 229 ARG A C 1
ATOM 1802 O O . ARG A 1 229 ? 5.006 -28.333 -2.778 1.00 77.19 229 ARG A O 1
ATOM 1809 N N . VAL A 1 230 ? 5.438 -26.536 -1.505 1.00 74.19 230 VAL A N 1
ATOM 1810 C CA . VAL A 1 230 ? 4.046 -26.366 -1.053 1.00 74.19 230 VAL A CA 1
ATOM 1811 C C . VAL A 1 230 ? 3.127 -26.074 -2.244 1.00 74.19 230 VAL A C 1
ATOM 1813 O O . VAL A 1 230 ? 2.087 -26.710 -2.365 1.00 74.19 230 VAL A O 1
ATOM 1816 N N . GLU A 1 231 ? 3.547 -25.216 -3.180 1.00 64.06 231 GLU A N 1
ATOM 1817 C CA . GLU A 1 231 ? 2.759 -24.924 -4.392 1.00 64.06 231 GLU A CA 1
ATOM 1818 C C . GLU A 1 231 ? 2.602 -26.142 -5.324 1.00 64.06 231 GLU A C 1
ATOM 1820 O O . GLU A 1 231 ? 1.629 -26.223 -6.074 1.00 64.06 231 GLU A O 1
ATOM 1825 N N . ASP A 1 232 ? 3.545 -27.091 -5.292 1.00 65.00 232 ASP A N 1
ATOM 1826 C CA . ASP A 1 232 ? 3.468 -28.328 -6.080 1.00 65.00 232 ASP A CA 1
ATOM 1827 C C . ASP A 1 232 ? 2.505 -29.343 -5.445 1.00 65.00 232 ASP A C 1
ATOM 1829 O O . ASP A 1 232 ? 1.811 -30.059 -6.166 1.00 65.00 232 ASP A O 1
ATOM 1833 N N . LEU A 1 233 ? 2.426 -29.381 -4.108 1.00 59.44 233 LEU A N 1
ATOM 1834 C CA . LEU A 1 233 ? 1.486 -30.229 -3.365 1.00 59.44 233 LEU A CA 1
ATOM 1835 C C . LEU A 1 233 ? 0.027 -29.807 -3.580 1.00 59.44 233 LEU A C 1
ATOM 1837 O O . LEU A 1 233 ? -0.844 -30.665 -3.610 1.00 59.44 233 LEU A O 1
ATOM 1841 N N . GLU A 1 234 ? -0.239 -28.515 -3.782 1.00 53.47 234 GLU A N 1
ATOM 1842 C CA . GLU A 1 234 ? -1.586 -28.001 -4.084 1.00 53.47 234 GLU A CA 1
ATOM 1843 C C . GLU A 1 234 ? -2.073 -28.340 -5.508 1.00 53.47 234 GLU A C 1
ATOM 1845 O O . GLU A 1 234 ? -3.251 -28.161 -5.819 1.00 53.47 234 GLU A O 1
ATOM 1850 N N . ARG A 1 235 ? -1.186 -28.812 -6.398 1.00 53.91 235 ARG A N 1
ATOM 1851 C CA . ARG A 1 235 ? -1.516 -29.177 -7.791 1.00 53.91 235 ARG A CA 1
ATOM 1852 C C . ARG A 1 235 ? -1.732 -30.678 -8.014 1.00 53.91 235 ARG A C 1
ATOM 1854 O O . ARG A 1 235 ? -2.026 -31.059 -9.150 1.00 53.91 235 ARG A O 1
ATOM 1861 N N . MET A 1 236 ? -1.537 -31.507 -6.988 1.00 47.78 236 MET A N 1
ATOM 1862 C CA . MET A 1 236 ? -1.720 -32.966 -7.025 1.00 47.78 236 MET A CA 1
ATOM 1863 C C . MET A 1 236 ? -3.093 -33.366 -6.496 1.00 47.78 236 MET A C 1
ATOM 1865 O O . MET A 1 236 ? -3.679 -34.291 -7.102 1.00 47.78 236 MET A O 1
#

Solvent-accessible surface area (backbone atoms only — not comparable to full-atom values): 14292 Å² total; per-residue (Å²): 135,85,69,62,61,67,64,50,36,52,52,50,56,50,50,55,70,64,47,31,53,54,24,50,78,69,74,41,72,56,48,66,57,58,49,44,37,39,49,52,48,45,42,57,77,60,37,62,91,54,64,79,48,72,69,37,50,70,69,50,51,66,64,56,52,30,50,54,28,49,76,64,37,30,61,48,71,76,53,61,66,58,44,44,38,37,53,51,47,37,77,74,43,50,60,89,66,68,43,68,75,56,44,78,74,56,51,60,70,58,44,44,51,50,23,56,73,55,77,44,79,72,69,78,56,60,67,56,41,42,53,54,54,35,52,50,53,61,77,42,58,86,35,35,41,53,60,42,65,60,42,48,74,71,36,61,87,93,57,79,87,65,82,74,72,87,80,71,76,87,77,89,67,85,79,68,93,69,96,71,90,72,86,82,71,85,72,75,75,80,62,83,84,62,81,78,54,69,42,57,56,49,50,53,58,49,56,64,56,57,65,40,87,79,48,58,71,71,57,38,53,50,46,53,55,49,59,71,43,48,70,57,62,78,73,111

Secondary structure (DSSP, 8-state):
----HHHHHHHHH--HHHHHHHHHHTT----S-HHHHHHHHHHHHTSTTS--SHHHHHHS-HHHHHHHHHHTTS---S-HHHHHHHHHHHHH--TTTS-TTGGGTS-HHHHHHHHHHTT----S-HHHHHHHHHHHHHHTTTTSSSPPHHHHHH-STTS--------S-----------------------TTSPPPHHHHHHHHHHHHTTGGGS-HHHHHHHHHHHHHHHHHTT-

Radius of gyration: 21.13 Å; Cα contacts (8 Å, |Δi|>4): 197; chains: 1; bounding box: 40×52×57 Å

Mean predicted aligned error: 11.88 Å

Foldseek 3Di:
DDFPQVVLLCLLQDDLVVLLVVCVVVVHDSADPSLQSSLVVLCVPGVVVQPLPLVSLVPDDLVVLLVVCVSSQFASDDDSLLSSLQSLCQNPDALVQPALVCLVVDDLVVLLVNCVSSVHDSDDDSVVSSVVSNVSNVVCPRRHNDHDPCCNPVNDPPDPPPCPDPPPDDDPDPPPPDDDDDDDDDDDDPPPVDDDDPRVVNVVLVVLVVPLVVDDPVSSVVSVVVSVCPVVVVVD

Nearest PDB structures (foldseek):
  7xs7-assembly1_A  TM=1.381E-01  e=6.885E+00  Saccharomyces cerevisiae

pLDDT: mean 82.05, std 19.6, range [27.47, 97.62]